Protein AF-A0A2A4LF38-F1 (afdb_monomer_lite)

Radius of gyration: 22.06 Å; chains: 1; bounding box: 56×63×50 Å

Sequence (209 aa):
MNFTVQYRATSGYFCDIKADTFAQATTMLEGIQLGCSHLLELEQVEHTDTQLQHLAETLWNREHPLNETMLVSDLLSFDPFNSFCFRWDDVDNLYPDPSNWSLEECIEYLCIEHDITDPVHATSLADWKESVVDHASPAEPLEWWAVSEWFATKLKDKGECILDNDYGIWWGRTCSGQAVSMDGVIQDIAVATLPVTYGDSNTQGNTQA

Foldseek 3Di:
DQFWKWKAWPVGDIDTDHDRDPVRVVVVVVVVCVPDVTDIDIDRDDDDLVLLLVLLVVLCVVFVWDWPQVVVCVQAPDDPVCPPGDHPVQKQLQWDQCVPPDPVVLCCVQCVVVVNPDQPVDPDPVSSRVSSVVPIDGQDQPIKIFTDPVVLVLCSVVSFIWRDDPVGIITRDSDDDDDSSSPPSSSVVSVVPPPSPPDPPPPDDDDDD

Secondary structure (DSSP, 8-state):
-PPP-EEEETTS-EEE---SSHHHHHHHHHHHHTT-SSPEEEE--PPPHHHHHHHHHHHHHHH--EE-HHHHHHHHS--TT-TTS--GGGEETSS--GGG--HHHHHIIIIIIS--SS-TT--SHHHHHHHHHHHPPPP---EEEE--HHHHHHHHTTT-EEEEETTEEEEEES--SS-GGG-HHHHHHHHHHS-------S--S----

pLDDT: mean 75.01, std 19.94, range [30.48, 96.56]

Structure (mmCIF, N/CA/C/O backbone):
data_AF-A0A2A4LF38-F1
#
_entry.id   AF-A0A2A4LF38-F1
#
loop_
_atom_site.group_PDB
_atom_site.id
_atom_site.type_symbol
_atom_site.label_atom_id
_atom_site.label_alt_id
_atom_site.label_comp_id
_atom_site.label_asym_id
_atom_site.label_entity_id
_atom_site.label_seq_id
_atom_site.pdbx_PDB_ins_code
_atom_site.Cartn_x
_atom_site.Cartn_y
_atom_site.Cartn_z
_atom_site.occupancy
_atom_site.B_iso_or_equiv
_atom_site.auth_seq_id
_atom_site.auth_comp_id
_atom_site.auth_asym_id
_atom_site.auth_atom_id
_atom_site.pdbx_PDB_model_num
ATOM 1 N N . MET A 1 1 ? -1.617 6.719 -12.938 1.00 35.09 1 MET A N 1
ATOM 2 C CA . MET A 1 1 ? -2.724 7.693 -12.747 1.00 35.09 1 MET A CA 1
ATOM 3 C C . MET A 1 1 ? -4.061 6.977 -12.901 1.00 35.09 1 MET A C 1
ATOM 5 O O . MET A 1 1 ? -4.365 6.533 -14.000 1.00 35.09 1 MET A O 1
ATOM 9 N N . ASN A 1 2 ? -4.835 6.821 -11.822 1.00 33.88 2 ASN A N 1
ATOM 10 C CA . ASN A 1 2 ? -6.167 6.208 -11.876 1.00 33.88 2 ASN A CA 1
ATOM 11 C C . ASN A 1 2 ? -7.229 7.305 -12.020 1.00 33.88 2 ASN A C 1
ATOM 13 O O . ASN A 1 2 ? -7.376 8.138 -11.132 1.00 33.88 2 ASN A O 1
ATOM 17 N N . PHE A 1 3 ? -7.960 7.317 -13.134 1.00 41.88 3 PHE A N 1
ATOM 18 C CA . PHE A 1 3 ? -9.001 8.311 -13.398 1.00 41.88 3 PHE A CA 1
ATOM 19 C C . PHE A 1 3 ? -10.376 7.721 -13.084 1.00 41.88 3 PHE A C 1
ATOM 21 O O . PHE A 1 3 ? -10.739 6.674 -13.614 1.00 41.88 3 PHE A O 1
ATOM 28 N N . THR A 1 4 ? -11.167 8.406 -12.258 1.00 39.34 4 THR A N 1
ATOM 29 C CA . THR A 1 4 ? -12.591 8.083 -12.091 1.00 39.34 4 THR A CA 1
ATOM 30 C C . THR A 1 4 ? -13.397 9.036 -12.963 1.00 39.34 4 THR A C 1
ATOM 32 O O . THR A 1 4 ? -13.299 10.251 -12.817 1.00 39.34 4 THR A O 1
ATOM 35 N N . VAL A 1 5 ? -14.167 8.489 -13.902 1.00 44.00 5 VAL A N 1
ATOM 36 C CA . VAL A 1 5 ? -14.991 9.264 -14.836 1.00 44.00 5 VAL A CA 1
ATOM 37 C C . VAL A 1 5 ? -16.456 9.099 -14.435 1.00 44.00 5 VAL A C 1
ATOM 39 O O . VAL A 1 5 ? -16.994 7.995 -14.525 1.00 44.00 5 VAL A O 1
ATOM 42 N N . GLN A 1 6 ? -17.102 10.178 -13.983 1.00 44.72 6 GLN A N 1
ATOM 43 C CA . GLN A 1 6 ? -18.533 10.177 -13.657 1.00 44.72 6 GLN A CA 1
ATOM 44 C C . GLN A 1 6 ? -19.363 10.801 -14.783 1.00 44.72 6 GLN A C 1
ATOM 46 O O . GLN A 1 6 ? -18.985 11.810 -15.374 1.00 44.72 6 GLN A O 1
ATOM 51 N N . TYR A 1 7 ? -20.518 10.194 -15.067 1.00 54.34 7 TYR A N 1
ATOM 52 C CA . TYR A 1 7 ? -21.430 10.620 -16.129 1.00 54.34 7 TYR A CA 1
ATOM 53 C C . TYR A 1 7 ? -22.680 11.264 -15.561 1.00 54.34 7 TYR A C 1
ATOM 55 O O . TYR A 1 7 ? -23.311 10.714 -14.654 1.00 54.34 7 TYR A O 1
ATOM 63 N N . ARG A 1 8 ? -23.103 12.376 -16.169 1.00 38.66 8 ARG A N 1
ATOM 64 C CA . ARG A 1 8 ? -24.375 13.024 -15.856 1.00 38.66 8 ARG A CA 1
ATOM 65 C C . ARG A 1 8 ? -25.348 12.861 -17.018 1.00 38.66 8 ARG A C 1
ATOM 67 O O . ARG A 1 8 ? -25.148 13.421 -18.093 1.00 38.66 8 ARG A O 1
ATOM 74 N N . ALA A 1 9 ? -26.445 12.140 -16.793 1.00 41.81 9 ALA A N 1
ATOM 75 C CA . ALA A 1 9 ? -27.593 12.225 -17.689 1.00 41.81 9 ALA A CA 1
ATOM 76 C C . ALA A 1 9 ? -28.288 13.580 -17.524 1.00 41.81 9 ALA A C 1
ATOM 78 O O . ALA A 1 9 ? -28.431 14.079 -16.407 1.00 41.81 9 ALA A O 1
ATOM 79 N N . THR A 1 10 ? -28.811 14.151 -18.612 1.00 43.38 10 THR A N 1
ATOM 80 C CA . THR A 1 10 ? -29.648 15.369 -18.583 1.00 43.38 10 THR A CA 1
ATOM 81 C C . THR A 1 10 ? -30.894 15.231 -17.692 1.00 43.38 10 THR A C 1
ATOM 83 O O . THR A 1 10 ? -31.507 16.231 -17.330 1.00 43.38 10 THR A O 1
ATOM 86 N N . SER A 1 11 ? -31.247 14.008 -17.276 1.00 38.94 11 SER A N 1
ATOM 87 C CA . SER A 1 11 ? -32.295 13.689 -16.298 1.00 38.94 11 SER A CA 1
ATOM 88 C C . SER A 1 11 ? -31.831 13.665 -14.829 1.00 38.94 11 SER A C 1
ATOM 90 O O . SER A 1 11 ? -32.649 13.397 -13.952 1.00 38.94 11 SER A O 1
ATOM 92 N N . GLY A 1 12 ? -30.555 13.943 -14.536 1.00 43.00 12 GLY A N 1
ATOM 93 C CA . GLY A 1 12 ? -30.008 14.009 -13.174 1.00 43.00 12 GLY A CA 1
ATOM 94 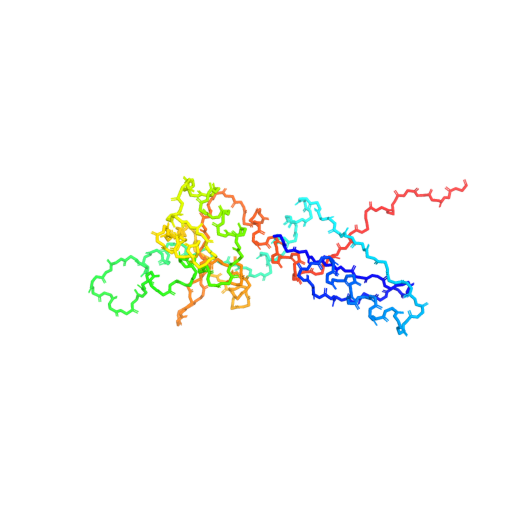C C . GLY A 1 12 ? -29.627 12.664 -12.543 1.00 43.00 12 GLY A C 1
ATOM 95 O O . GLY A 1 12 ? -29.286 12.633 -11.365 1.00 43.00 12 GLY A O 1
ATOM 96 N N . TYR A 1 13 ? -29.671 11.565 -13.300 1.00 40.00 13 TYR A N 1
ATOM 97 C CA . TYR A 1 13 ? -29.186 10.259 -12.848 1.00 40.00 13 TYR A CA 1
ATOM 98 C C . TYR A 1 13 ? -27.700 10.102 -13.190 1.00 40.00 13 TYR A C 1
ATOM 100 O O . TYR A 1 13 ? -27.287 10.408 -14.311 1.00 40.00 13 TYR A O 1
ATOM 108 N N . PHE A 1 14 ? -26.923 9.620 -12.219 1.00 47.50 14 PHE A N 1
ATOM 109 C CA . PHE A 1 14 ? -25.499 9.326 -12.362 1.00 47.50 14 PHE A CA 1
ATOM 110 C C . PHE A 1 14 ? -25.299 7.819 -12.523 1.00 47.50 14 PHE A C 1
ATOM 112 O O . PHE A 1 14 ? -25.959 7.027 -11.844 1.00 47.50 14 PHE A O 1
ATOM 119 N N . CYS A 1 15 ? -24.406 7.420 -13.423 1.00 43.84 15 CYS A N 1
ATOM 120 C CA . CYS A 1 15 ? -23.955 6.038 -13.551 1.00 43.84 15 CYS A CA 1
ATOM 121 C C . CYS A 1 15 ? -22.426 5.998 -13.545 1.00 43.84 15 CYS A C 1
ATOM 123 O O . CYS A 1 15 ? -21.789 6.737 -14.296 1.00 43.84 15 CYS A O 1
ATOM 125 N N . ASP A 1 16 ? -21.850 5.126 -12.720 1.00 45.78 16 ASP A N 1
ATOM 126 C CA . ASP A 1 16 ? -20.403 4.934 -12.650 1.00 45.78 16 ASP A CA 1
ATOM 127 C C . ASP A 1 16 ? -19.982 3.865 -13.670 1.00 45.78 16 ASP A C 1
ATOM 129 O O . ASP A 1 16 ? -20.456 2.727 -13.620 1.00 45.78 16 ASP A O 1
ATOM 133 N N . ILE A 1 17 ? -19.088 4.215 -14.600 1.00 49.41 17 ILE A N 1
ATOM 134 C CA . ILE A 1 17 ? -18.445 3.253 -15.507 1.00 49.41 17 ILE A CA 1
ATOM 135 C C . ILE A 1 17 ? -16.957 3.251 -15.176 1.00 49.41 17 ILE A C 1
ATOM 137 O O . ILE A 1 17 ? -16.294 4.282 -15.268 1.00 49.41 17 ILE A O 1
ATOM 141 N N . LYS A 1 18 ? -16.428 2.086 -14.797 1.00 47.06 18 LYS A N 1
ATOM 142 C CA . LYS A 1 18 ? -14.987 1.895 -14.610 1.00 47.06 18 LYS A CA 1
ATOM 143 C C . LYS A 1 18 ? -14.340 1.691 -15.978 1.00 47.06 18 LYS A C 1
ATOM 145 O O . LYS A 1 18 ? -14.722 0.764 -16.689 1.00 47.06 18 LYS A O 1
ATOM 150 N N . ALA A 1 19 ? -13.397 2.552 -16.339 1.00 53.19 19 ALA A N 1
ATOM 151 C CA . ALA A 1 19 ? -12.614 2.443 -17.563 1.00 53.19 19 ALA A CA 1
ATOM 152 C C . ALA A 1 19 ? -11.158 2.802 -17.259 1.00 53.19 19 ALA A C 1
ATOM 154 O O . ALA A 1 19 ? -10.903 3.740 -16.506 1.00 53.19 19 ALA A O 1
ATOM 155 N N . ASP A 1 20 ? -10.221 2.083 -17.874 1.00 44.09 20 ASP A N 1
ATOM 156 C CA . ASP A 1 20 ? -8.785 2.253 -17.619 1.00 44.09 20 ASP A CA 1
ATOM 157 C C . ASP A 1 20 ? -8.229 3.487 -18.349 1.00 44.09 20 ASP A C 1
ATOM 159 O O . ASP A 1 20 ? -7.174 4.014 -18.012 1.00 44.09 20 ASP A O 1
ATOM 163 N N . THR A 1 21 ? -8.955 3.984 -19.357 1.00 51.91 21 THR A N 1
ATOM 164 C CA . THR A 1 21 ? -8.609 5.199 -20.105 1.00 51.91 21 THR A CA 1
ATOM 165 C C . THR A 1 21 ? -9.854 5.990 -20.496 1.00 51.91 21 THR A C 1
ATOM 167 O O . THR A 1 21 ? -10.916 5.424 -20.765 1.00 51.91 21 THR A O 1
ATOM 170 N N . PHE A 1 22 ? -9.714 7.315 -20.623 1.00 54.38 22 PHE A N 1
ATOM 171 C CA . PHE A 1 22 ? -10.786 8.184 -21.129 1.00 54.38 22 PHE A CA 1
ATOM 172 C C . PHE A 1 22 ? -11.295 7.715 -22.502 1.00 54.38 22 PHE A C 1
ATOM 174 O O . PHE A 1 22 ? -12.498 7.686 -22.728 1.00 54.38 22 PHE A O 1
ATOM 181 N N . ALA A 1 23 ? -10.398 7.237 -23.373 1.00 55.66 23 ALA A N 1
ATOM 182 C CA . ALA A 1 23 ? -10.739 6.696 -24.689 1.00 55.66 23 ALA A CA 1
ATOM 183 C C . ALA A 1 23 ? -11.611 5.424 -24.626 1.00 55.66 23 ALA A C 1
ATOM 185 O O . ALA A 1 23 ? -12.561 5.287 -25.404 1.00 55.66 23 ALA A O 1
ATOM 186 N N . GLN A 1 24 ? -11.339 4.507 -23.686 1.00 60.41 24 GLN A N 1
ATOM 187 C CA . GLN A 1 24 ? -12.226 3.365 -23.424 1.00 60.41 24 GLN A CA 1
ATOM 188 C C . GLN A 1 24 ? -13.600 3.836 -22.940 1.00 60.41 24 GLN A C 1
ATOM 190 O O . GLN A 1 24 ? -14.620 3.337 -23.415 1.00 60.41 24 GLN A O 1
ATOM 195 N N . ALA A 1 25 ? -13.625 4.822 -22.044 1.00 58.31 25 ALA A N 1
ATOM 196 C CA . ALA A 1 25 ? -14.851 5.394 -21.500 1.00 58.31 25 ALA A CA 1
ATOM 197 C C . ALA A 1 25 ? -15.717 6.034 -22.608 1.00 58.31 25 ALA A C 1
ATOM 199 O O . ALA A 1 25 ? -16.914 5.757 -22.700 1.00 58.31 25 ALA A O 1
ATOM 200 N N . THR A 1 26 ? -15.102 6.793 -23.526 1.00 59.50 26 THR A N 1
ATOM 201 C CA . THR A 1 26 ? -15.781 7.374 -24.699 1.00 59.50 26 THR A CA 1
ATOM 202 C C . THR A 1 26 ? -16.315 6.294 -25.647 1.00 59.50 26 THR A C 1
ATOM 204 O O . THR A 1 26 ? -17.448 6.391 -26.106 1.00 59.50 26 THR A O 1
ATOM 207 N N . THR A 1 27 ? -15.557 5.219 -25.886 1.00 63.59 27 THR A N 1
ATOM 208 C CA . THR A 1 27 ? -15.989 4.113 -26.765 1.00 63.59 27 THR A CA 1
ATOM 209 C C . THR A 1 27 ? -17.178 3.343 -26.174 1.00 63.59 27 THR A C 1
ATOM 211 O O . THR A 1 27 ? -18.121 2.992 -26.886 1.00 63.59 27 THR A O 1
ATOM 214 N N . MET A 1 28 ? -17.165 3.092 -24.859 1.00 62.41 28 MET A N 1
ATOM 215 C CA . MET A 1 28 ? -18.286 2.451 -24.161 1.00 62.41 28 MET A CA 1
ATOM 216 C C . MET A 1 28 ? -19.552 3.312 -24.221 1.00 62.41 28 MET A C 1
ATOM 218 O O . MET A 1 28 ? -20.646 2.784 -24.431 1.00 62.41 28 MET A O 1
ATOM 222 N N . LEU A 1 29 ? -19.408 4.633 -24.101 1.00 58.12 29 LEU A N 1
ATOM 223 C CA . LEU A 1 29 ? -20.516 5.568 -24.260 1.00 58.12 29 LEU A CA 1
ATOM 224 C C . LEU A 1 29 ? -21.059 5.624 -25.676 1.00 58.12 29 LEU A C 1
ATOM 226 O O . LEU A 1 29 ? -22.272 5.595 -25.817 1.00 58.12 29 LEU A O 1
ATOM 230 N N . GLU A 1 30 ? -20.219 5.681 -26.711 1.00 61.53 30 GLU A N 1
ATOM 231 C CA . GLU A 1 30 ? -20.687 5.680 -28.104 1.00 61.53 30 GLU A CA 1
ATOM 232 C C . GLU A 1 30 ? -21.560 4.442 -28.388 1.00 61.53 30 GLU A C 1
ATOM 234 O O . GLU A 1 30 ? -22.597 4.540 -29.052 1.00 61.53 30 GLU A O 1
ATOM 239 N N . GLY A 1 31 ? -21.213 3.296 -27.787 1.00 59.34 31 GLY A N 1
ATOM 240 C CA . GLY A 1 31 ? -22.030 2.081 -27.807 1.00 59.34 31 GLY A CA 1
ATOM 241 C C . GLY A 1 31 ? -23.381 2.208 -27.084 1.00 59.34 31 GLY A C 1
ATOM 242 O O . GLY A 1 31 ? -24.381 1.671 -27.560 1.00 59.34 31 GLY A O 1
ATOM 243 N N . ILE A 1 32 ? -23.445 2.940 -25.966 1.00 58.72 32 ILE A N 1
ATOM 244 C CA . ILE A 1 32 ? -24.676 3.189 -25.183 1.00 58.72 32 ILE A CA 1
ATOM 245 C C . ILE A 1 32 ? -25.547 4.286 -25.829 1.00 58.72 32 ILE A C 1
ATOM 247 O O . ILE A 1 32 ? -26.777 4.203 -25.833 1.00 58.72 32 ILE A O 1
ATOM 251 N N . GLN A 1 33 ? -24.923 5.299 -26.425 1.00 50.84 33 GLN A N 1
ATOM 252 C CA . GLN A 1 33 ? -25.544 6.466 -27.057 1.00 50.84 33 GLN A CA 1
ATOM 253 C C . GLN A 1 33 ? -26.276 6.092 -28.357 1.00 50.84 33 GLN A C 1
ATOM 255 O O . GLN A 1 33 ? -27.273 6.721 -28.706 1.00 50.84 33 GLN A O 1
ATOM 260 N N . 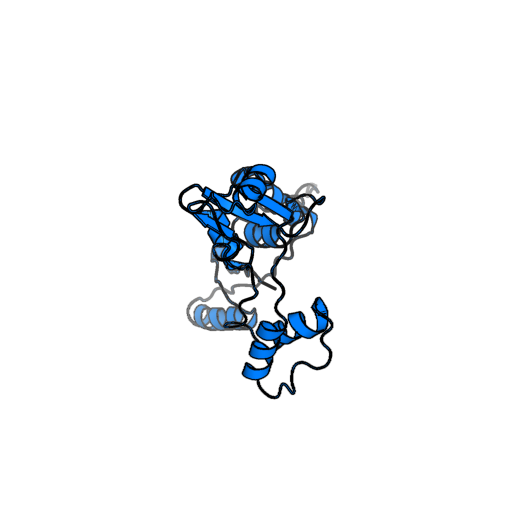LEU A 1 34 ? -25.880 4.992 -29.011 1.00 52.06 34 LEU A N 1
ATOM 261 C CA . LEU A 1 34 ? -26.651 4.350 -30.087 1.00 52.06 34 LEU A CA 1
ATOM 262 C C . LEU A 1 34 ? -28.016 3.790 -29.622 1.00 52.06 34 LEU A C 1
ATOM 264 O O . LEU A 1 34 ? -28.871 3.514 -30.465 1.00 52.06 34 LEU A O 1
ATOM 268 N N . GLY A 1 35 ? -28.249 3.649 -28.310 1.00 47.16 35 GLY A N 1
ATOM 269 C CA . GLY A 1 35 ? -29.516 3.193 -27.722 1.00 47.16 35 GLY A CA 1
ATOM 270 C C . GLY A 1 35 ? -30.347 4.272 -27.013 1.00 47.16 35 GLY A C 1
ATOM 271 O O . GLY A 1 35 ? -31.556 4.096 -26.861 1.00 47.16 35 GLY A O 1
ATOM 272 N N . CYS A 1 36 ? -29.746 5.394 -26.605 1.00 44.81 36 CYS A N 1
ATOM 273 C CA . CYS A 1 36 ? -30.393 6.422 -25.782 1.00 44.81 36 CYS A CA 1
ATOM 274 C C . CYS A 1 36 ? -30.307 7.809 -26.435 1.00 44.81 36 CYS A C 1
ATOM 276 O O . CYS A 1 36 ? -29.232 8.378 -26.586 1.00 44.81 36 CYS A O 1
ATOM 278 N N . SER A 1 37 ? -31.457 8.412 -26.751 1.00 45.72 37 SER A N 1
ATOM 279 C CA . SER A 1 37 ? -31.592 9.747 -27.366 1.00 45.72 37 SER A CA 1
ATOM 280 C C . SER A 1 37 ? -31.278 10.927 -26.423 1.00 45.72 37 SER A C 1
ATOM 282 O O . SER A 1 37 ? -31.819 12.023 -26.581 1.00 45.72 37 SER A O 1
ATOM 284 N N . HIS A 1 38 ? -30.448 10.715 -25.404 1.00 46.94 38 HIS A N 1
ATOM 285 C CA . HIS A 1 38 ? -30.043 11.725 -24.432 1.00 46.94 38 HIS A CA 1
ATOM 286 C C . HIS A 1 38 ? -28.517 11.775 -24.374 1.00 46.94 38 HIS A C 1
ATOM 288 O O . HIS A 1 38 ? -27.872 10.767 -24.100 1.00 46.94 38 HIS A O 1
ATOM 294 N N . LEU A 1 39 ? -27.958 12.946 -24.688 1.00 46.16 39 LEU A N 1
ATOM 295 C CA . LEU A 1 39 ? -26.523 13.213 -24.661 1.00 46.16 39 LEU A CA 1
ATOM 296 C C . LEU A 1 39 ? -26.018 13.066 -23.214 1.00 46.16 39 LEU A C 1
ATOM 298 O O . LEU A 1 39 ? -26.514 13.750 -22.321 1.00 46.16 39 LEU A O 1
ATOM 302 N N . LEU A 1 40 ? -25.071 12.152 -22.993 1.00 49.88 40 LEU A N 1
ATOM 303 C CA . LEU A 1 40 ? -24.272 12.074 -21.769 1.00 49.88 40 LEU A CA 1
ATOM 304 C C . LEU A 1 40 ? -23.026 12.932 -21.996 1.00 49.88 40 LEU A C 1
ATOM 306 O O . LEU A 1 40 ? -22.273 12.668 -22.933 1.00 49.88 40 LEU A O 1
ATOM 310 N N . GLU A 1 41 ? -22.828 13.967 -21.183 1.00 46.59 41 GLU A N 1
ATOM 311 C CA . GLU A 1 41 ? -21.603 14.769 -21.214 1.00 46.59 41 GLU A CA 1
ATOM 312 C C . GLU A 1 41 ? -20.589 14.191 -20.218 1.00 46.59 41 GLU A C 1
ATOM 314 O O . GLU A 1 41 ? -20.928 13.828 -19.089 1.00 46.59 41 GLU A O 1
ATOM 319 N N . LEU A 1 42 ? -19.350 14.057 -20.690 1.00 44.56 42 LEU A N 1
ATOM 320 C CA . LEU A 1 42 ? -18.179 13.649 -19.924 1.00 44.56 42 LEU A CA 1
ATOM 321 C C . LEU A 1 42 ? -17.599 14.881 -19.232 1.00 44.56 42 LEU A C 1
ATOM 323 O O . LEU A 1 42 ? -17.067 15.755 -19.916 1.00 44.56 42 LEU A O 1
ATOM 327 N N . GLU A 1 43 ? -17.658 14.943 -17.905 1.00 45.62 43 GLU A N 1
ATOM 328 C CA . GLU A 1 43 ? -16.980 15.990 -17.141 1.00 45.62 43 GLU A CA 1
ATOM 329 C C . GLU A 1 43 ? -15.858 15.349 -16.316 1.00 45.62 43 GLU A C 1
ATOM 331 O O . GLU A 1 43 ? -16.087 14.442 -15.514 1.00 45.62 43 GLU A O 1
ATOM 336 N N . GLN A 1 44 ? -14.615 15.771 -16.564 1.00 47.66 44 GLN A N 1
ATOM 337 C CA . GLN A 1 44 ? -13.485 15.397 -15.716 1.00 47.66 44 GLN A CA 1
ATOM 338 C C . GLN A 1 44 ? -13.603 16.194 -14.417 1.00 47.66 44 GLN A C 1
ATOM 340 O O . GLN A 1 44 ? -13.519 17.420 -14.432 1.00 47.66 44 GLN A O 1
ATOM 345 N N . VAL A 1 45 ? -13.826 15.506 -13.298 1.00 56.47 45 VAL A N 1
ATOM 346 C CA . VAL A 1 45 ? -13.854 16.153 -11.986 1.00 56.47 45 VAL A CA 1
ATOM 347 C C . VAL A 1 45 ? -12.428 16.182 -11.451 1.00 56.47 45 VAL A C 1
ATOM 349 O O . VAL A 1 45 ? -11.918 15.183 -10.953 1.00 56.47 45 VAL A O 1
ATOM 352 N N . GLU A 1 46 ? -11.767 17.329 -11.586 1.00 61.12 46 GLU A N 1
ATOM 353 C CA . GLU A 1 46 ? -10.509 17.591 -10.888 1.00 61.12 46 GLU A CA 1
ATOM 354 C C . GLU A 1 46 ? -10.813 17.989 -9.438 1.00 61.12 46 GLU A C 1
ATOM 356 O O . GLU A 1 46 ? -11.569 18.929 -9.177 1.00 61.12 46 GLU A O 1
ATOM 361 N N . HIS A 1 47 ? -10.240 17.258 -8.482 1.00 72.38 47 HIS A N 1
ATOM 362 C CA . HIS A 1 47 ? -10.318 17.597 -7.064 1.00 72.38 47 HIS A CA 1
ATOM 363 C C . HIS A 1 47 ? -9.174 18.532 -6.680 1.00 72.38 47 HIS A C 1
ATOM 365 O O . HIS A 1 47 ? -8.035 18.333 -7.094 1.00 72.38 47 HIS A O 1
ATOM 371 N N . THR A 1 48 ? -9.464 19.538 -5.856 1.00 82.56 48 THR A N 1
ATOM 372 C CA . THR A 1 48 ? -8.408 20.367 -5.260 1.00 82.56 48 THR A CA 1
ATOM 373 C C . THR A 1 48 ? -7.684 19.601 -4.152 1.00 82.56 48 THR A C 1
ATOM 375 O O . THR A 1 48 ? -8.284 18.749 -3.494 1.00 82.56 48 THR A O 1
ATOM 378 N N . ASP A 1 49 ? -6.429 19.955 -3.867 1.00 81.06 49 ASP A N 1
ATOM 379 C CA . ASP A 1 49 ? -5.633 19.332 -2.793 1.00 81.06 49 ASP A CA 1
ATOM 380 C C . ASP A 1 49 ? -6.369 19.327 -1.443 1.00 81.06 49 ASP A C 1
ATOM 382 O O . ASP A 1 49 ? -6.334 18.356 -0.691 1.00 81.06 49 ASP A O 1
ATOM 386 N N . THR A 1 50 ? -7.112 20.399 -1.146 1.00 84.62 50 THR A N 1
ATOM 387 C CA . THR A 1 50 ? -7.921 20.499 0.077 1.00 84.62 50 THR A CA 1
ATOM 388 C C . THR A 1 50 ? -9.079 19.499 0.095 1.00 84.62 50 THR A C 1
ATOM 390 O O . THR A 1 50 ? -9.401 18.951 1.148 1.00 84.62 50 THR A O 1
ATOM 393 N N . GLN A 1 51 ? -9.715 19.244 -1.052 1.00 84.12 51 GLN A N 1
ATOM 394 C CA . GLN A 1 51 ? -10.779 18.243 -1.160 1.00 84.12 51 GLN A CA 1
ATOM 395 C C . GLN A 1 51 ? -10.223 16.826 -1.014 1.00 84.12 51 GLN A C 1
ATOM 397 O O . GLN A 1 51 ? -10.814 16.025 -0.291 1.00 84.12 51 GLN A O 1
ATOM 402 N N . LEU A 1 52 ? -9.078 16.538 -1.640 1.00 86.31 52 LEU A N 1
ATOM 403 C CA . LEU A 1 52 ? -8.394 15.250 -1.513 1.00 86.31 52 LEU A CA 1
ATOM 404 C C . LEU A 1 52 ? -8.017 14.964 -0.063 1.00 86.31 52 LEU A C 1
ATOM 406 O O . LEU A 1 52 ? -8.342 13.899 0.462 1.00 86.31 52 LEU A O 1
ATOM 410 N N . GLN A 1 53 ? -7.420 15.948 0.611 1.00 89.06 53 GLN A N 1
ATOM 411 C CA . GLN A 1 53 ? -7.078 15.824 2.020 1.00 89.06 53 GLN A CA 1
ATOM 412 C C . GLN A 1 53 ? -8.326 15.575 2.879 1.00 89.06 53 GLN A C 1
ATOM 414 O O . GLN A 1 53 ? -8.312 14.693 3.733 1.00 89.06 53 GLN A O 1
ATOM 419 N N . HIS A 1 54 ? -9.427 16.292 2.637 1.00 89.38 54 HIS A N 1
ATOM 420 C CA . HIS A 1 54 ? -10.662 16.100 3.398 1.00 89.38 54 HIS A CA 1
ATOM 421 C C . HIS A 1 54 ? -11.281 14.706 3.196 1.00 89.38 54 HIS A C 1
ATOM 423 O O . HIS A 1 54 ? -11.757 14.085 4.153 1.00 89.38 54 HIS A O 1
ATOM 429 N N . LEU A 1 55 ? -11.264 14.192 1.964 1.00 90.00 55 LEU A N 1
ATOM 430 C CA . LEU A 1 55 ? -11.720 12.836 1.657 1.00 90.00 55 LEU A CA 1
ATOM 431 C C . LEU A 1 55 ? -10.835 11.792 2.346 1.00 90.00 55 LEU A C 1
ATOM 433 O O . LEU A 1 55 ? -11.359 10.873 2.976 1.00 90.00 55 LEU A O 1
ATOM 437 N N . ALA A 1 56 ? -9.514 11.963 2.289 1.00 91.56 56 ALA A N 1
ATOM 438 C CA . ALA A 1 56 ? -8.564 11.084 2.960 1.00 91.56 56 ALA A CA 1
ATOM 439 C C . ALA A 1 56 ? -8.747 11.098 4.486 1.00 91.56 56 ALA A C 1
ATOM 441 O O . ALA A 1 56 ? -8.799 10.038 5.102 1.00 91.56 56 ALA A O 1
ATOM 442 N N . GLU A 1 57 ? -8.936 12.269 5.102 1.00 92.50 57 GLU A N 1
ATOM 443 C CA . GLU A 1 57 ? -9.259 12.386 6.532 1.00 92.50 57 GLU A CA 1
ATOM 444 C C . GLU A 1 57 ? -10.579 11.693 6.874 1.00 92.50 57 GLU A C 1
ATOM 446 O O . GLU A 1 57 ? -10.683 11.017 7.896 1.00 92.50 57 GLU A O 1
ATOM 451 N N . THR A 1 58 ? -11.591 11.829 6.017 1.00 92.06 58 THR A N 1
ATOM 452 C CA . THR A 1 58 ? -12.891 11.174 6.203 1.00 92.06 58 THR A CA 1
ATOM 453 C C . THR A 1 58 ? -12.756 9.655 6.151 1.00 92.06 58 THR A C 1
ATOM 455 O O . THR A 1 58 ? -13.299 8.965 7.015 1.00 92.06 58 THR A O 1
ATOM 458 N N . LEU A 1 59 ? -12.009 9.127 5.178 1.00 92.25 59 LEU A N 1
ATOM 459 C CA . LEU A 1 59 ? -11.723 7.698 5.071 1.00 92.25 59 LEU A CA 1
ATOM 460 C C . LEU A 1 59 ? -10.932 7.204 6.288 1.00 92.25 59 LEU A C 1
ATOM 462 O O . LEU A 1 59 ? -11.314 6.218 6.912 1.00 92.25 59 LEU A O 1
ATOM 466 N N . TRP A 1 60 ? -9.872 7.918 6.658 1.00 93.25 60 TRP A N 1
ATOM 467 C CA . TRP A 1 60 ? -9.012 7.566 7.784 1.00 93.25 60 TRP A CA 1
ATOM 468 C C . TRP A 1 60 ? -9.785 7.515 9.105 1.00 93.25 60 TRP A C 1
ATOM 470 O O . TRP A 1 60 ? -9.678 6.559 9.872 1.00 93.25 60 TRP A O 1
ATOM 480 N N . ASN A 1 61 ? -10.638 8.513 9.338 1.00 92.44 61 ASN A N 1
ATOM 481 C CA . ASN A 1 61 ? -11.511 8.553 10.505 1.00 92.44 61 ASN A CA 1
ATOM 482 C C . ASN A 1 61 ? -12.591 7.471 10.474 1.00 92.44 61 ASN A C 1
ATOM 484 O O . ASN A 1 61 ? -13.083 7.107 11.531 1.00 92.44 61 ASN A O 1
ATOM 488 N N . ARG A 1 62 ? -12.985 6.964 9.303 1.00 92.25 62 ARG A N 1
ATOM 489 C CA . ARG A 1 62 ? -13.946 5.860 9.199 1.00 92.25 62 ARG A CA 1
ATOM 490 C C . ARG A 1 62 ? -13.312 4.524 9.580 1.00 92.25 62 ARG A C 1
ATOM 492 O O . ARG A 1 62 ? -13.946 3.742 10.282 1.00 92.25 62 ARG A O 1
ATOM 499 N N . GLU A 1 63 ? -12.095 4.264 9.104 1.00 92.12 63 GLU A N 1
ATOM 500 C CA . GLU A 1 63 ? -11.397 2.994 9.346 1.00 92.12 63 GLU A CA 1
ATOM 501 C C . GLU A 1 63 ? -10.804 2.901 10.759 1.00 92.12 63 GLU A C 1
ATOM 503 O O . GLU A 1 63 ? -10.605 1.800 11.261 1.00 92.12 63 GLU A O 1
ATOM 508 N N . HIS A 1 64 ? -10.544 4.041 11.409 1.00 90.62 64 HIS A N 1
ATOM 509 C CA . HIS A 1 64 ? -9.879 4.124 12.713 1.00 90.62 64 HIS A CA 1
ATOM 510 C C . HIS A 1 64 ? -8.618 3.237 12.861 1.00 90.62 64 HIS A C 1
ATOM 512 O O . HIS A 1 64 ? -8.526 2.487 13.839 1.00 90.62 64 HIS A O 1
ATOM 518 N N . PRO A 1 65 ? -7.624 3.308 11.951 1.00 90.94 65 PRO A N 1
ATOM 519 C CA . PRO A 1 65 ? -6.435 2.470 12.064 1.00 90.94 65 PRO A CA 1
ATOM 520 C C . PRO A 1 65 ? -5.623 2.797 13.319 1.00 90.94 65 PRO A C 1
ATOM 522 O O . PRO A 1 65 ? -5.492 3.962 13.712 1.00 90.94 65 PRO A O 1
ATOM 525 N N . LEU A 1 66 ? -5.048 1.768 13.941 1.00 93.00 66 LEU A N 1
ATOM 526 C CA . LEU A 1 66 ? -4.221 1.913 15.140 1.00 93.00 66 LEU A CA 1
ATOM 527 C C . LEU A 1 66 ? -2.750 1.763 14.778 1.00 93.00 66 LEU A C 1
ATOM 529 O O . LEU A 1 66 ? -2.368 0.797 14.126 1.00 93.00 66 LEU A O 1
ATOM 533 N N . ASN A 1 67 ? -1.916 2.707 15.212 1.00 93.62 67 ASN A N 1
ATOM 534 C CA . ASN A 1 67 ? -0.478 2.567 15.034 1.00 93.62 67 ASN A CA 1
ATOM 535 C C . ASN A 1 67 ? 0.048 1.500 16.000 1.00 93.62 67 ASN A C 1
ATOM 537 O O . ASN A 1 67 ? 0.021 1.689 17.217 1.00 93.62 67 ASN A O 1
ATOM 541 N N . GLU A 1 68 ? 0.552 0.405 15.444 1.00 94.12 68 GLU A N 1
ATOM 542 C CA . GLU A 1 68 ? 1.102 -0.737 16.174 1.00 94.12 68 GLU A CA 1
ATOM 543 C C . GLU A 1 68 ? 2.560 -1.002 15.777 1.00 94.12 68 GLU A C 1
ATOM 545 O O . GLU A 1 68 ? 3.066 -2.112 15.920 1.00 94.12 68 GLU A O 1
ATOM 550 N N . THR A 1 69 ? 3.274 0.040 15.333 1.00 92.94 69 THR A N 1
ATOM 551 C CA . THR A 1 69 ? 4.660 -0.053 14.840 1.00 92.94 69 THR A CA 1
ATOM 552 C C . THR A 1 69 ? 5.584 -0.795 15.799 1.00 92.94 69 THR A C 1
ATOM 554 O O . THR A 1 69 ? 6.353 -1.643 15.358 1.00 92.94 69 THR A O 1
ATOM 557 N N . MET A 1 70 ? 5.507 -0.514 17.104 1.00 90.38 70 MET A N 1
ATOM 558 C CA . MET A 1 70 ? 6.370 -1.171 18.096 1.00 90.38 70 MET A CA 1
ATOM 559 C C . MET A 1 70 ? 6.016 -2.646 18.281 1.00 90.38 70 MET A C 1
ATOM 561 O O . MET A 1 70 ? 6.914 -3.469 18.382 1.00 90.38 70 MET A O 1
ATOM 565 N N . LEU A 1 71 ? 4.722 -2.983 18.267 1.00 88.69 71 LEU A N 1
ATOM 566 C CA . LEU A 1 71 ? 4.278 -4.370 18.347 1.00 88.69 71 LEU A CA 1
ATOM 567 C C . LEU A 1 71 ? 4.788 -5.142 17.130 1.00 88.69 71 LEU A C 1
ATOM 569 O O . LEU A 1 71 ? 5.495 -6.127 17.293 1.00 88.69 71 LEU A O 1
ATOM 573 N N . VAL A 1 72 ? 4.489 -4.668 15.920 1.00 88.31 72 VAL A N 1
ATOM 574 C CA . VAL A 1 72 ? 4.878 -5.364 14.686 1.00 88.31 72 VAL A CA 1
ATOM 575 C C . VAL A 1 72 ? 6.400 -5.437 14.538 1.00 88.31 72 VAL A C 1
ATOM 577 O O . VAL A 1 72 ? 6.921 -6.478 14.152 1.00 88.31 72 VAL A O 1
ATOM 580 N N . SER A 1 73 ? 7.135 -4.389 14.923 1.00 87.06 73 SER A N 1
ATOM 581 C CA . SER A 1 73 ? 8.606 -4.424 14.934 1.00 87.06 73 SER A CA 1
ATOM 582 C C . SER A 1 73 ? 9.159 -5.469 15.903 1.00 87.06 73 SER A C 1
ATOM 584 O O . SER A 1 73 ? 10.074 -6.199 15.533 1.00 87.06 73 SER A O 1
ATOM 586 N N . ASP A 1 74 ? 8.606 -5.574 17.115 1.00 85.62 74 ASP A N 1
ATOM 587 C CA . ASP A 1 74 ? 9.010 -6.602 18.083 1.00 85.62 74 ASP A CA 1
ATOM 588 C C . ASP A 1 74 ? 8.681 -8.007 17.560 1.00 85.62 74 ASP A C 1
ATOM 590 O O . ASP A 1 74 ? 9.493 -8.924 17.689 1.00 85.62 74 ASP A O 1
ATOM 594 N N . LEU A 1 75 ? 7.521 -8.163 16.917 1.00 81.25 75 LEU A N 1
ATOM 595 C CA . LEU A 1 75 ? 7.071 -9.413 16.310 1.00 81.25 75 LEU A CA 1
ATOM 596 C C . LEU A 1 75 ? 7.955 -9.855 15.130 1.00 81.25 75 LEU A C 1
ATOM 598 O O . LEU A 1 75 ? 8.227 -11.047 15.004 1.00 81.25 75 LEU A O 1
ATOM 602 N N . LEU A 1 76 ? 8.416 -8.914 14.300 1.00 82.06 76 LEU A N 1
ATOM 603 C CA . LEU A 1 76 ? 9.335 -9.151 13.177 1.00 82.06 76 LEU A CA 1
ATOM 604 C C . LEU A 1 76 ? 10.809 -9.222 13.608 1.00 82.06 76 LEU A C 1
ATOM 606 O O . LEU A 1 76 ? 11.673 -9.616 12.816 1.00 82.06 76 LEU A O 1
ATOM 610 N N . SER A 1 77 ? 11.129 -8.820 14.843 1.00 77.38 77 SER A N 1
ATOM 611 C CA . SER A 1 77 ? 12.496 -8.874 15.350 1.00 77.38 77 SER A CA 1
ATOM 612 C C . SER A 1 77 ? 12.940 -10.331 15.512 1.00 77.38 77 SER A C 1
ATOM 614 O O . SER A 1 77 ? 12.287 -11.155 16.149 1.00 77.38 77 SER A O 1
ATOM 616 N N . PHE A 1 78 ? 14.059 -10.665 14.867 1.00 62.72 78 PHE A N 1
ATOM 617 C CA . PHE A 1 78 ? 14.577 -12.026 14.772 1.00 62.72 78 PHE A CA 1
ATOM 618 C C . PHE A 1 78 ? 14.869 -12.618 16.160 1.00 62.72 78 PHE A C 1
ATOM 620 O O . PHE A 1 78 ? 15.870 -12.273 16.791 1.00 62.72 78 PHE A O 1
ATOM 627 N N . ASP A 1 79 ? 14.042 -13.565 16.601 1.00 62.25 79 ASP A N 1
ATOM 628 C CA . ASP A 1 79 ? 14.350 -14.439 17.731 1.00 62.25 79 ASP A CA 1
ATOM 629 C C . ASP A 1 79 ? 14.493 -15.893 17.230 1.00 62.25 79 ASP A C 1
ATOM 631 O O . ASP A 1 79 ? 13.522 -16.490 16.760 1.00 62.25 79 ASP A O 1
ATOM 635 N N . PRO A 1 80 ? 15.695 -16.503 17.320 1.00 58.62 80 PRO A N 1
ATOM 636 C CA . PRO A 1 80 ? 15.934 -17.882 16.888 1.00 58.62 80 PRO A CA 1
ATOM 637 C C . PRO A 1 80 ? 15.148 -18.932 17.694 1.00 58.62 80 PRO A C 1
ATOM 639 O O . PRO A 1 80 ? 15.102 -20.094 17.288 1.00 58.62 80 PRO A O 1
ATOM 642 N N . PHE A 1 81 ? 14.530 -18.553 18.817 1.00 58.41 81 PHE A N 1
ATOM 643 C CA . PHE A 1 81 ? 13.604 -19.399 19.575 1.00 58.41 81 PHE A CA 1
ATOM 644 C C . PHE A 1 81 ? 12.134 -19.142 19.230 1.00 58.41 81 PHE A C 1
ATOM 646 O O . PHE A 1 81 ? 11.271 -19.954 19.575 1.00 58.41 81 PHE A O 1
ATOM 653 N N . ASN A 1 82 ? 11.843 -18.065 18.504 1.00 58.53 82 ASN A N 1
ATOM 654 C CA . ASN A 1 82 ? 10.501 -17.657 18.129 1.00 58.53 82 ASN A CA 1
ATOM 655 C C . ASN A 1 82 ? 10.108 -18.289 16.786 1.00 58.53 82 ASN A C 1
ATOM 657 O O . ASN A 1 82 ? 9.873 -17.642 15.773 1.00 58.53 82 ASN A O 1
ATOM 661 N N . SER A 1 83 ? 10.055 -19.622 16.788 1.00 56.66 83 SER A N 1
ATOM 662 C CA . SER A 1 83 ? 9.748 -20.458 15.619 1.00 56.66 83 SER A CA 1
ATOM 663 C C . SER A 1 83 ? 8.296 -20.331 15.113 1.00 56.66 83 SER A C 1
ATOM 665 O O . SER A 1 83 ? 7.910 -21.082 14.219 1.00 56.66 83 SER A O 1
ATOM 667 N N . PHE A 1 84 ? 7.494 -19.434 15.693 1.00 54.25 84 PHE A N 1
ATOM 668 C CA . PHE A 1 84 ? 6.048 -19.312 15.471 1.00 54.25 84 PHE A CA 1
ATOM 669 C C . PHE A 1 84 ? 5.597 -17.933 14.972 1.00 54.25 84 PHE A C 1
ATOM 671 O O . PHE A 1 84 ? 4.407 -17.730 14.768 1.00 54.25 84 PHE A O 1
ATOM 678 N N . CYS A 1 85 ? 6.508 -16.979 14.808 1.00 61.47 85 CYS A N 1
ATOM 679 C CA . CYS A 1 85 ? 6.158 -15.567 14.885 1.00 61.47 85 CYS A CA 1
ATOM 680 C C . CYS A 1 85 ? 6.864 -14.813 13.758 1.00 61.47 85 CYS A C 1
ATOM 682 O O . CYS A 1 85 ? 7.971 -14.340 13.954 1.00 61.47 85 CYS A O 1
ATOM 684 N N . PHE A 1 86 ? 6.207 -14.771 12.598 1.00 73.31 86 PHE A N 1
ATOM 685 C CA . PHE A 1 86 ? 6.374 -13.799 11.507 1.00 73.31 86 PHE A CA 1
ATOM 686 C C . PHE A 1 86 ? 7.748 -13.708 10.830 1.00 73.31 86 PHE A C 1
ATOM 688 O O . PHE A 1 86 ? 8.808 -13.600 11.447 1.00 73.31 86 PHE A O 1
ATOM 695 N N . ARG A 1 87 ? 7.733 -13.703 9.499 1.00 80.81 87 ARG A N 1
ATOM 696 C CA . ARG A 1 87 ? 8.908 -13.417 8.679 1.00 80.81 87 ARG A CA 1
ATOM 697 C C . ARG A 1 87 ? 8.607 -12.278 7.731 1.00 80.81 87 ARG A C 1
ATOM 699 O O . ARG A 1 87 ? 7.472 -12.065 7.330 1.00 80.81 87 ARG A O 1
ATOM 706 N N . TRP A 1 88 ? 9.666 -11.596 7.314 1.00 84.94 88 TRP A N 1
ATOM 707 C CA . TRP A 1 88 ? 9.591 -10.652 6.202 1.00 84.94 88 TRP A CA 1
ATOM 708 C C . TRP A 1 88 ? 9.053 -11.314 4.924 1.00 84.94 88 TRP A C 1
ATOM 710 O O . TRP A 1 88 ? 8.367 -10.661 4.153 1.00 84.94 88 TRP A O 1
ATOM 720 N N . ASP A 1 89 ? 9.263 -12.624 4.763 1.00 85.38 89 ASP A N 1
ATOM 721 C CA . ASP A 1 89 ? 8.694 -13.421 3.668 1.00 85.38 89 ASP A CA 1
ATOM 722 C C . ASP A 1 89 ? 7.152 -13.494 3.685 1.00 85.38 89 ASP A C 1
ATOM 724 O O . ASP A 1 89 ? 6.555 -13.818 2.662 1.00 85.38 89 ASP A O 1
ATOM 728 N N . ASP A 1 90 ? 6.506 -13.210 4.824 1.00 88.00 90 ASP A N 1
ATOM 729 C CA . ASP A 1 90 ? 5.043 -13.219 4.968 1.00 88.00 90 ASP A CA 1
ATOM 730 C C . ASP A 1 90 ? 4.409 -11.858 4.605 1.00 88.00 90 ASP A C 1
ATOM 732 O O . ASP A 1 90 ? 3.187 -11.714 4.641 1.00 88.00 90 ASP A O 1
ATOM 736 N N . VAL A 1 91 ? 5.222 -10.842 4.290 1.00 91.38 91 VAL A N 1
ATOM 737 C CA . VAL A 1 91 ? 4.746 -9.502 3.926 1.00 91.38 91 VAL A CA 1
ATOM 738 C C . VAL A 1 91 ? 4.459 -9.452 2.425 1.00 91.38 91 VAL A C 1
ATOM 740 O O . VAL A 1 91 ? 5.362 -9.540 1.590 1.00 91.38 91 VAL A O 1
ATOM 743 N N . ASP A 1 92 ? 3.190 -9.265 2.076 1.00 92.38 92 ASP A N 1
ATOM 744 C CA . ASP A 1 92 ? 2.755 -9.033 0.702 1.00 92.38 92 ASP A CA 1
ATOM 745 C C . ASP A 1 92 ? 3.302 -7.705 0.169 1.00 92.38 92 ASP A C 1
ATOM 747 O O . ASP A 1 92 ? 3.394 -6.723 0.908 1.00 92.38 92 ASP A O 1
ATOM 751 N N . ASN A 1 93 ? 3.607 -7.659 -1.133 1.00 92.50 93 ASN A N 1
ATOM 752 C CA . ASN A 1 93 ? 4.159 -6.487 -1.828 1.00 92.50 93 ASN A CA 1
ATOM 753 C C . ASN A 1 93 ? 5.440 -5.923 -1.185 1.00 92.50 93 ASN A C 1
ATOM 755 O O . ASN A 1 93 ? 5.759 -4.748 -1.354 1.00 92.50 93 ASN A O 1
ATOM 759 N N . LEU A 1 94 ? 6.190 -6.741 -0.436 1.00 91.06 94 LEU A N 1
ATOM 760 C CA . LEU A 1 94 ? 7.488 -6.323 0.092 1.00 91.06 94 LEU A CA 1
ATOM 761 C C . LEU A 1 94 ? 8.492 -6.073 -1.038 1.00 91.06 94 LEU A C 1
ATOM 763 O O . LEU A 1 94 ? 9.310 -5.167 -0.946 1.00 91.06 94 LEU A O 1
ATOM 767 N N . TYR A 1 95 ? 8.412 -6.861 -2.107 1.00 90.19 95 TYR A N 1
ATOM 768 C CA . TYR A 1 95 ? 9.154 -6.645 -3.342 1.00 90.19 95 TYR A CA 1
ATOM 769 C C . TYR A 1 95 ? 8.181 -6.265 -4.461 1.00 90.19 95 TYR A C 1
ATOM 771 O O . TYR A 1 95 ? 7.056 -6.777 -4.479 1.00 90.19 95 TYR A O 1
ATOM 779 N N . PRO A 1 96 ? 8.594 -5.410 -5.410 1.00 87.06 96 PRO A N 1
ATOM 780 C CA . PRO A 1 96 ? 7.789 -5.119 -6.589 1.00 87.06 96 PRO A CA 1
ATOM 781 C C . PRO A 1 96 ? 7.525 -6.397 -7.396 1.00 87.06 96 PRO A C 1
ATOM 783 O O . PRO A 1 96 ? 8.438 -7.187 -7.644 1.00 87.06 96 PRO A O 1
ATOM 786 N N . ASP A 1 97 ? 6.283 -6.575 -7.850 1.00 88.50 97 ASP A N 1
ATOM 787 C CA . ASP A 1 97 ? 5.903 -7.639 -8.784 1.00 88.50 97 ASP A CA 1
ATOM 788 C C . ASP A 1 97 ? 5.655 -7.057 -10.188 1.00 88.50 97 ASP A C 1
ATOM 790 O O . ASP A 1 97 ? 4.554 -6.574 -10.481 1.00 88.50 97 ASP A O 1
ATOM 794 N N . PRO A 1 98 ? 6.645 -7.122 -11.100 1.00 88.81 98 PRO A N 1
ATOM 795 C CA . PRO A 1 98 ? 6.515 -6.569 -12.442 1.00 88.81 98 PRO A CA 1
ATOM 796 C C . PRO A 1 98 ? 5.699 -7.455 -13.394 1.00 88.81 98 PRO A C 1
ATOM 798 O O . PRO A 1 98 ? 5.587 -7.145 -14.586 1.00 88.81 98 PRO A O 1
ATOM 801 N N . SER A 1 99 ? 5.107 -8.562 -12.922 1.00 87.88 99 SER A N 1
ATOM 802 C CA . SER A 1 99 ? 4.365 -9.509 -13.768 1.00 87.88 99 SER A CA 1
ATOM 803 C C . SER A 1 99 ? 3.293 -8.819 -14.614 1.00 87.88 99 SER A C 1
ATOM 805 O O . SER A 1 99 ? 3.181 -9.104 -15.810 1.00 87.88 99 SER A O 1
ATOM 807 N N . ASN A 1 100 ? 2.590 -7.837 -14.043 1.00 86.62 100 ASN A N 1
ATOM 808 C CA . ASN A 1 100 ? 1.526 -7.090 -14.719 1.00 86.62 100 ASN A CA 1
ATOM 809 C C . ASN A 1 100 ? 1.954 -5.716 -15.257 1.00 86.62 100 ASN A C 1
ATOM 811 O O . ASN A 1 100 ? 1.124 -5.025 -15.839 1.00 86.62 100 ASN A O 1
ATOM 815 N N . TRP A 1 101 ? 3.226 -5.333 -15.112 1.00 88.38 101 TRP A N 1
ATOM 816 C CA . TRP A 1 101 ? 3.690 -4.004 -15.512 1.00 88.38 101 TRP A CA 1
ATOM 817 C C . TRP A 1 101 ? 3.815 -3.853 -17.032 1.00 88.38 101 TRP A C 1
ATOM 819 O O . TRP A 1 101 ? 4.152 -4.798 -17.766 1.00 88.38 101 TRP A O 1
ATOM 829 N N . SER A 1 102 ? 3.532 -2.637 -17.480 1.00 90.00 102 SER A N 1
ATOM 830 C CA . SER A 1 102 ? 3.823 -2.084 -18.799 1.00 90.00 102 SER A CA 1
ATOM 831 C C . SER A 1 102 ? 5.301 -1.707 -18.930 1.00 90.00 102 SER A C 1
ATOM 833 O O . SER A 1 102 ? 6.062 -1.720 -17.962 1.00 90.00 102 SER A O 1
ATOM 835 N N . LEU A 1 103 ? 5.729 -1.382 -20.153 1.00 86.44 103 LEU A N 1
ATOM 836 C CA . LEU A 1 103 ? 7.107 -0.953 -20.393 1.00 86.44 103 LEU A CA 1
ATOM 837 C C . LEU A 1 103 ? 7.401 0.368 -19.673 1.00 86.44 103 LEU A C 1
ATOM 839 O O . LEU A 1 103 ? 8.487 0.551 -19.133 1.00 86.44 103 LEU A O 1
ATOM 843 N N . GLU A 1 104 ? 6.423 1.267 -19.658 1.00 87.50 104 GLU A N 1
ATOM 844 C CA . GLU A 1 104 ? 6.495 2.574 -19.019 1.00 87.50 104 GLU A CA 1
ATOM 845 C C . GLU A 1 104 ? 6.719 2.451 -17.507 1.00 87.50 104 GLU A C 1
ATOM 847 O O . GLU A 1 104 ? 7.606 3.114 -16.979 1.00 87.50 104 GLU A O 1
ATOM 852 N N . GLU A 1 105 ? 5.993 1.553 -16.835 1.00 87.44 105 GLU A N 1
ATOM 853 C CA . GLU A 1 105 ? 6.151 1.293 -15.394 1.00 87.44 105 GLU A CA 1
ATOM 854 C C . GLU A 1 105 ? 7.528 0.696 -15.069 1.00 87.44 105 GLU A C 1
ATOM 856 O O . GLU A 1 105 ? 8.178 1.111 -14.111 1.00 87.44 105 GLU A O 1
ATOM 861 N N . CYS A 1 106 ? 8.031 -0.225 -15.901 1.00 86.75 106 CYS A N 1
ATOM 862 C CA . CYS A 1 106 ? 9.392 -0.742 -15.736 1.00 86.75 106 CYS A CA 1
ATOM 863 C C . CYS A 1 106 ? 10.452 0.361 -15.896 1.00 86.75 106 CYS A C 1
ATOM 865 O O . CYS A 1 106 ? 11.436 0.373 -15.157 1.00 86.75 106 CYS A O 1
ATOM 867 N N . ILE A 1 107 ? 10.267 1.276 -16.854 1.00 86.00 107 ILE A N 1
ATOM 868 C CA . ILE A 1 107 ? 11.178 2.408 -17.076 1.00 86.00 107 ILE A CA 1
ATOM 869 C C . ILE A 1 107 ? 11.130 3.381 -15.898 1.00 86.00 107 ILE A C 1
ATOM 871 O O . ILE A 1 107 ? 12.181 3.837 -15.455 1.00 86.00 107 ILE A O 1
ATOM 875 N N . GLU A 1 108 ? 9.941 3.709 -15.397 1.00 85.88 108 GLU A N 1
ATOM 876 C CA . GLU A 1 108 ? 9.771 4.597 -14.245 1.00 85.88 108 GLU A CA 1
ATOM 877 C C . GLU A 1 108 ? 10.509 4.045 -13.019 1.00 85.88 108 GLU A C 1
ATOM 879 O O . GLU A 1 108 ? 11.389 4.718 -12.479 1.00 85.88 108 GLU A O 1
ATOM 884 N N . TYR A 1 109 ? 10.267 2.780 -12.672 1.00 86.31 109 TYR A N 1
ATOM 885 C CA . TYR A 1 109 ? 10.935 2.134 -11.543 1.00 86.31 109 TYR A CA 1
ATOM 886 C C . TYR A 1 109 ? 12.464 2.108 -11.699 1.00 86.31 109 TYR A C 1
ATOM 888 O O . TYR A 1 109 ? 13.200 2.551 -10.816 1.00 86.31 109 TYR A O 1
ATOM 896 N N . LEU A 1 110 ? 12.970 1.611 -12.833 1.00 85.88 110 LEU A N 1
ATOM 897 C CA . LEU A 1 110 ? 14.410 1.419 -13.025 1.00 85.88 110 LEU A CA 1
ATOM 898 C C . LEU A 1 110 ? 15.146 2.744 -13.225 1.00 85.88 110 LEU A C 1
ATOM 900 O O . LEU A 1 110 ? 16.140 3.008 -12.555 1.00 85.88 110 LEU A O 1
ATOM 904 N N . CYS A 1 111 ? 14.685 3.574 -14.158 1.00 83.62 111 CYS A N 1
ATOM 905 C CA . CYS A 1 111 ? 15.433 4.745 -14.600 1.00 83.62 111 CYS A CA 1
ATOM 906 C C . CYS A 1 111 ? 15.150 5.993 -13.761 1.00 83.62 111 CYS A C 1
ATOM 908 O O . CYS A 1 111 ? 16.047 6.821 -13.623 1.00 83.62 111 CYS A O 1
ATOM 910 N N . ILE A 1 112 ? 13.927 6.166 -13.245 1.00 79.69 112 ILE A N 1
ATOM 911 C CA . ILE A 1 112 ? 13.548 7.378 -12.500 1.00 79.69 112 ILE A CA 1
ATOM 912 C C . ILE A 1 112 ? 13.767 7.170 -11.005 1.00 79.69 112 ILE A C 1
ATOM 914 O O . ILE A 1 112 ? 14.428 7.992 -10.373 1.00 79.69 112 ILE A O 1
ATOM 918 N N . GLU A 1 113 ? 13.239 6.085 -10.441 1.00 80.38 113 GLU A N 1
ATOM 919 C CA . GLU A 1 113 ? 13.317 5.854 -8.994 1.00 80.38 113 GLU A CA 1
ATOM 920 C C . GLU A 1 113 ? 14.679 5.298 -8.560 1.00 80.38 113 GLU A C 1
ATOM 922 O O . GLU A 1 113 ? 15.215 5.722 -7.536 1.00 80.38 113 GLU A O 1
ATOM 927 N N . HIS A 1 114 ? 15.259 4.389 -9.350 1.00 82.00 114 HIS A N 1
ATOM 928 C CA . HIS A 1 114 ? 16.478 3.658 -8.977 1.00 82.00 114 HIS A CA 1
ATOM 929 C C . HIS A 1 114 ? 17.743 4.113 -9.736 1.00 82.00 114 HIS A C 1
ATOM 931 O O . HIS A 1 114 ? 18.819 3.565 -9.499 1.00 82.00 114 HIS A O 1
ATOM 937 N N . ASP A 1 115 ? 17.639 5.128 -10.608 1.00 82.50 115 ASP A N 1
ATOM 938 C CA . ASP A 1 115 ? 18.742 5.712 -11.406 1.00 82.50 115 ASP A CA 1
ATOM 939 C C . ASP A 1 115 ? 19.567 4.666 -12.196 1.00 82.50 115 ASP A C 1
ATOM 941 O O . ASP A 1 115 ? 20.781 4.776 -12.396 1.00 82.50 115 ASP A O 1
ATOM 945 N N . ILE A 1 116 ? 18.899 3.607 -12.665 1.00 80.50 116 ILE A N 1
ATOM 946 C CA . ILE A 1 116 ? 19.501 2.536 -13.461 1.00 80.50 116 ILE A CA 1
ATOM 947 C C . ILE A 1 116 ? 19.493 2.964 -14.926 1.00 80.50 116 ILE A C 1
ATOM 949 O O . ILE A 1 116 ? 18.471 2.965 -15.612 1.00 80.50 116 ILE A O 1
ATOM 953 N N . THR A 1 117 ? 20.673 3.346 -15.406 1.00 67.62 117 THR A N 1
ATOM 954 C CA . THR A 1 117 ? 20.870 3.962 -16.727 1.00 67.62 117 THR A CA 1
ATOM 955 C C . THR A 1 117 ? 21.084 2.965 -17.870 1.00 67.62 117 THR A C 1
ATOM 957 O O . THR A 1 117 ? 20.982 3.358 -19.031 1.00 67.62 117 THR A O 1
ATOM 960 N N . ASP A 1 118 ? 21.349 1.689 -17.569 1.00 66.50 118 ASP A N 1
ATOM 961 C CA . ASP A 1 118 ? 21.480 0.608 -18.560 1.00 66.50 118 ASP A CA 1
ATOM 962 C C . ASP A 1 118 ? 20.977 -0.726 -17.971 1.00 66.50 118 ASP A C 1
ATOM 964 O O . ASP A 1 118 ? 21.774 -1.551 -17.510 1.00 66.50 118 ASP A O 1
ATOM 968 N N . PRO A 1 119 ? 19.649 -0.929 -17.894 1.00 63.91 119 PRO A N 1
ATOM 969 C CA . PRO A 1 119 ? 19.089 -2.204 -17.473 1.00 63.91 119 PRO A CA 1
ATOM 970 C C . PRO A 1 119 ? 19.416 -3.260 -18.537 1.00 63.91 119 PRO A C 1
ATOM 972 O O . PRO A 1 119 ? 18.957 -3.168 -19.675 1.00 63.91 119 PRO A O 1
ATOM 975 N N . VAL A 1 120 ? 20.286 -4.206 -18.170 1.00 61.34 120 VAL A N 1
ATOM 976 C CA . VAL A 1 120 ? 20.635 -5.462 -18.866 1.00 61.34 120 VAL A CA 1
ATOM 977 C C . VAL A 1 120 ? 20.196 -5.514 -20.335 1.00 61.34 120 VAL A C 1
ATOM 979 O O . VAL A 1 120 ? 19.189 -6.136 -20.629 1.00 61.34 120 VAL A O 1
ATOM 982 N N . HIS A 1 121 ? 20.924 -4.879 -21.269 1.00 65.00 121 HIS A N 1
ATOM 983 C CA . HIS A 1 121 ? 20.680 -4.961 -22.727 1.00 65.00 121 HIS A CA 1
ATOM 984 C C . HIS A 1 121 ? 19.194 -5.105 -23.131 1.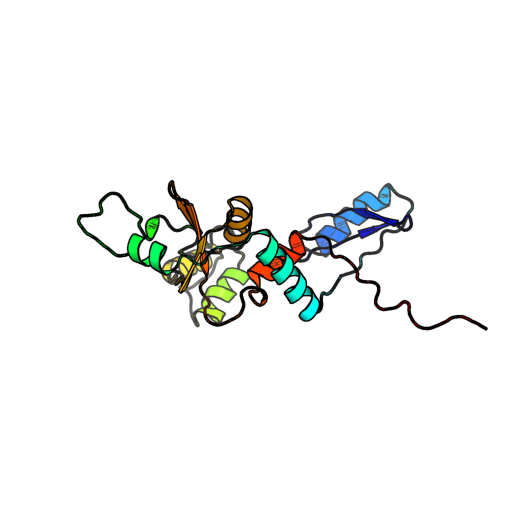00 65.00 121 HIS A C 1
ATOM 986 O O . HIS A 1 121 ? 18.871 -5.914 -24.005 1.00 65.00 121 HIS A O 1
ATOM 992 N N . ALA A 1 122 ? 18.287 -4.376 -22.472 1.00 68.19 122 ALA A N 1
ATOM 993 C CA . ALA A 1 122 ? 16.880 -4.737 -22.503 1.00 68.19 122 ALA A CA 1
ATOM 994 C C . ALA A 1 122 ? 16.289 -4.410 -23.879 1.00 68.19 122 ALA A C 1
ATOM 996 O O . ALA A 1 122 ? 16.089 -3.251 -24.247 1.00 68.19 122 ALA A O 1
ATOM 997 N N . THR A 1 123 ? 16.031 -5.449 -24.672 1.00 79.88 123 THR A N 1
ATOM 998 C CA . THR A 1 123 ? 15.480 -5.334 -26.031 1.00 79.88 123 THR A CA 1
ATOM 999 C C . THR A 1 123 ? 13.991 -5.650 -26.084 1.00 79.88 123 THR A C 1
ATOM 1001 O O . THR A 1 123 ? 13.319 -5.311 -27.061 1.00 79.88 123 THR A O 1
ATOM 1004 N N . SER A 1 124 ? 13.468 -6.289 -25.038 1.00 87.44 124 SER A N 1
ATOM 1005 C CA . SER A 1 124 ? 12.088 -6.746 -24.933 1.00 87.44 124 SER A CA 1
ATOM 1006 C C . SER A 1 124 ? 11.493 -6.427 -23.560 1.00 87.44 124 SER A C 1
ATOM 1008 O O . SER A 1 124 ? 12.221 -6.304 -22.582 1.00 87.44 124 SER A O 1
ATOM 1010 N N . LEU A 1 125 ? 10.160 -6.343 -23.459 1.00 86.81 125 LEU A N 1
ATOM 1011 C CA . LEU A 1 125 ? 9.468 -6.140 -22.176 1.00 86.81 125 LEU A CA 1
ATOM 1012 C C . LEU A 1 125 ? 9.843 -7.205 -21.128 1.00 86.81 125 LEU A C 1
ATOM 1014 O O . LEU A 1 125 ? 9.868 -6.902 -19.942 1.00 86.81 125 LEU A O 1
ATOM 1018 N N . ALA A 1 126 ? 10.139 -8.438 -21.548 1.00 87.75 126 ALA A N 1
ATOM 1019 C CA . ALA A 1 126 ? 10.574 -9.484 -20.625 1.00 87.75 126 ALA A CA 1
ATOM 1020 C C . ALA A 1 126 ? 11.932 -9.142 -19.992 1.00 87.75 126 ALA A C 1
ATOM 1022 O O . ALA A 1 126 ? 12.067 -9.257 -18.779 1.00 87.75 126 ALA A O 1
ATOM 1023 N N . ASP A 1 127 ? 12.876 -8.635 -20.789 1.00 88.81 127 ASP A N 1
ATOM 1024 C CA . ASP A 1 127 ? 14.203 -8.205 -20.327 1.00 88.81 127 ASP A CA 1
ATOM 1025 C C . ASP A 1 127 ? 14.084 -7.035 -19.327 1.00 88.81 127 ASP A C 1
ATOM 1027 O O . ASP A 1 127 ? 14.801 -6.972 -18.327 1.00 88.81 127 ASP A O 1
ATOM 1031 N N . TRP A 1 128 ? 13.133 -6.121 -19.567 1.00 88.12 128 TRP A N 1
ATOM 1032 C CA . TRP A 1 128 ? 12.817 -5.023 -18.647 1.00 88.12 128 TRP A CA 1
ATOM 1033 C C . TRP A 1 128 ? 12.256 -5.534 -17.315 1.00 88.12 128 TRP A C 1
ATOM 1035 O O . TRP A 1 128 ? 12.696 -5.089 -16.259 1.00 88.12 128 TRP A O 1
ATOM 1045 N N . LYS A 1 129 ? 11.328 -6.498 -17.343 1.00 89.38 129 LYS A N 1
ATOM 1046 C CA . LYS A 1 129 ? 10.766 -7.109 -16.126 1.00 89.38 129 LYS A CA 1
ATOM 1047 C C . LYS A 1 129 ? 11.813 -7.887 -15.334 1.00 89.38 129 LYS A C 1
ATOM 1049 O O . LYS A 1 129 ? 11.848 -7.774 -14.116 1.00 89.38 129 LYS A O 1
ATOM 1054 N N . GLU A 1 130 ? 12.675 -8.639 -16.014 1.00 88.94 130 GLU A N 1
ATOM 1055 C CA . GLU A 1 130 ? 13.804 -9.335 -15.385 1.00 88.94 130 GLU A CA 1
ATOM 1056 C C . GLU A 1 130 ? 14.761 -8.334 -14.728 1.00 88.94 130 GLU A C 1
ATOM 1058 O O . GLU A 1 130 ? 15.130 -8.506 -13.571 1.00 88.94 130 GLU A O 1
ATOM 1063 N N . SER A 1 131 ? 15.050 -7.217 -15.404 1.00 87.94 131 SER A N 1
ATOM 1064 C CA . SER A 1 131 ? 15.871 -6.143 -14.835 1.00 87.94 131 SER A CA 1
ATOM 1065 C C . SER A 1 131 ? 15.254 -5.527 -13.576 1.00 87.94 131 SER A C 1
ATOM 1067 O O . SER A 1 131 ? 15.997 -5.222 -12.645 1.00 87.94 131 SER A O 1
ATOM 1069 N N . VAL A 1 132 ? 13.924 -5.361 -13.518 1.00 88.50 132 VAL A N 1
ATOM 1070 C CA . VAL A 1 132 ? 13.224 -4.925 -12.294 1.00 88.50 132 VAL A CA 1
ATOM 1071 C C . VAL A 1 132 ? 13.460 -5.919 -11.165 1.00 88.50 132 VAL A C 1
ATOM 1073 O O . VAL A 1 132 ? 13.834 -5.499 -10.078 1.00 88.50 132 VAL A O 1
ATOM 1076 N N . VAL A 1 133 ? 13.292 -7.219 -11.416 1.00 87.81 133 VAL A N 1
ATOM 1077 C CA . VAL A 1 133 ? 13.493 -8.261 -10.395 1.00 87.81 133 VAL A CA 1
ATOM 1078 C C . VAL A 1 133 ? 14.938 -8.281 -9.890 1.00 87.81 133 VAL A C 1
ATOM 1080 O O . VAL A 1 133 ? 15.155 -8.343 -8.683 1.00 87.81 133 VAL A O 1
ATOM 1083 N N . ASP A 1 134 ? 15.920 -8.175 -10.785 1.00 87.75 134 ASP A N 1
ATOM 1084 C CA . ASP A 1 134 ? 17.346 -8.204 -10.431 1.00 87.75 134 ASP A CA 1
ATOM 1085 C C . ASP A 1 134 ? 17.785 -7.006 -9.575 1.00 87.75 134 ASP A C 1
ATOM 1087 O O . ASP A 1 134 ? 18.730 -7.114 -8.790 1.00 87.75 134 ASP A O 1
ATOM 1091 N N . HIS A 1 135 ? 17.104 -5.868 -9.720 1.00 85.69 135 HIS A N 1
ATOM 1092 C CA . HIS A 1 135 ? 17.408 -4.637 -8.988 1.00 85.69 135 HIS A CA 1
ATOM 1093 C C . HIS A 1 135 ? 16.373 -4.306 -7.906 1.00 85.69 135 HIS A C 1
ATOM 1095 O O . HIS A 1 135 ? 16.480 -3.262 -7.258 1.00 85.69 135 HIS A O 1
ATOM 1101 N N . ALA A 1 136 ? 15.392 -5.185 -7.691 1.00 86.88 136 ALA A N 1
ATOM 1102 C CA . ALA A 1 136 ? 14.332 -4.988 -6.722 1.00 86.88 136 ALA A CA 1
ATOM 1103 C C . ALA A 1 136 ? 14.916 -4.894 -5.309 1.00 86.88 136 ALA A C 1
ATOM 1105 O O . ALA A 1 136 ? 15.536 -5.832 -4.800 1.00 86.88 136 ALA A O 1
ATOM 1106 N N . SER A 1 137 ? 14.683 -3.759 -4.656 1.00 84.81 137 SER A N 1
ATOM 1107 C CA . SER A 1 137 ? 14.945 -3.601 -3.227 1.00 84.81 137 SER A CA 1
ATOM 1108 C C . SER A 1 137 ? 13.646 -3.801 -2.449 1.00 84.81 137 SER A C 1
ATOM 1110 O O . SER A 1 137 ? 12.589 -3.391 -2.937 1.00 84.81 137 SER A O 1
ATOM 1112 N N . PRO A 1 138 ? 13.695 -4.438 -1.265 1.00 88.12 138 PRO A N 1
ATOM 1113 C CA . PRO A 1 138 ? 12.508 -4.562 -0.440 1.00 88.12 138 PRO A CA 1
ATOM 1114 C C . PRO A 1 138 ? 12.045 -3.168 -0.016 1.00 88.12 138 PRO A C 1
ATOM 1116 O O . PRO A 1 138 ? 12.863 -2.310 0.324 1.00 88.12 138 PRO A O 1
ATOM 1119 N N . ALA A 1 139 ? 10.737 -2.954 -0.010 1.00 88.88 139 ALA A N 1
ATOM 1120 C CA . ALA A 1 139 ? 10.148 -1.794 0.627 1.00 88.88 139 ALA A CA 1
ATOM 1121 C C . ALA A 1 139 ? 10.524 -1.772 2.117 1.00 88.88 139 ALA A C 1
ATOM 1123 O O . ALA A 1 139 ? 10.644 -2.816 2.764 1.00 88.88 139 ALA A O 1
ATOM 1124 N N . GLU A 1 140 ? 10.689 -0.571 2.671 1.00 89.44 140 GLU A N 1
ATOM 1125 C CA . GLU A 1 140 ? 11.023 -0.368 4.081 1.00 89.44 140 GLU A CA 1
ATOM 1126 C C . GLU A 1 140 ? 9.828 0.252 4.826 1.00 89.44 140 GLU A C 1
ATOM 1128 O O . GLU A 1 140 ? 9.712 1.479 4.903 1.00 89.44 140 GLU A O 1
ATOM 1133 N N . PRO A 1 141 ? 8.909 -0.565 5.381 1.00 91.94 141 PRO A N 1
ATOM 1134 C CA . PRO A 1 141 ? 7.864 -0.074 6.271 1.00 91.94 141 PRO A CA 1
ATOM 1135 C C . PRO A 1 141 ? 8.454 0.643 7.490 1.00 91.94 141 PRO A C 1
ATOM 1137 O O . PRO A 1 141 ? 9.163 0.044 8.300 1.00 91.94 141 PRO A O 1
ATOM 1140 N N . LEU A 1 142 ? 8.133 1.928 7.640 1.00 92.12 142 LEU A N 1
ATOM 1141 C CA . LEU A 1 142 ? 8.536 2.751 8.784 1.00 92.12 142 LEU A CA 1
ATOM 1142 C C . LEU A 1 142 ? 7.462 2.778 9.875 1.00 92.12 142 LEU A C 1
ATOM 1144 O O . LEU A 1 142 ? 7.780 2.905 11.057 1.00 92.12 142 LEU A O 1
ATOM 1148 N N . GLU A 1 143 ? 6.193 2.676 9.481 1.00 93.81 143 GLU A N 1
ATOM 1149 C CA . GLU A 1 143 ? 5.046 2.649 10.386 1.00 93.81 143 GLU A CA 1
ATOM 1150 C C . GLU A 1 143 ? 4.168 1.436 10.072 1.00 93.81 143 GLU A C 1
ATOM 1152 O O . GLU A 1 143 ? 3.892 1.156 8.907 1.00 93.81 143 GLU A O 1
ATOM 1157 N N . TRP A 1 144 ? 3.675 0.758 11.108 1.00 94.69 144 TRP A N 1
ATOM 1158 C CA . TRP A 1 144 ? 2.686 -0.309 10.960 1.00 94.69 144 TRP A CA 1
ATOM 1159 C C . TRP A 1 144 ? 1.348 0.115 11.546 1.00 94.69 144 TRP A C 1
ATOM 1161 O O . TRP A 1 144 ? 1.264 0.521 12.710 1.00 94.69 144 TRP A O 1
ATOM 1171 N N . TRP A 1 145 ? 0.298 -0.005 10.741 1.00 96.00 145 TRP A N 1
ATOM 1172 C CA . TRP A 1 145 ? -1.060 0.382 11.101 1.00 96.00 145 TRP A CA 1
ATOM 1173 C C . TRP A 1 145 ? -1.981 -0.830 11.040 1.00 96.00 145 TRP A C 1
ATOM 1175 O O . TRP A 1 145 ? -2.120 -1.435 9.982 1.00 96.00 145 TRP A O 1
ATOM 1185 N N . ALA A 1 146 ? -2.626 -1.176 12.152 1.00 96.38 146 ALA A N 1
ATOM 1186 C CA . ALA A 1 146 ? -3.670 -2.192 12.173 1.00 96.38 146 ALA A CA 1
ATOM 1187 C C . ALA A 1 146 ? -4.894 -1.669 11.411 1.00 96.38 146 ALA A C 1
ATOM 1189 O O . ALA A 1 146 ? -5.421 -0.599 11.737 1.00 96.38 146 ALA A O 1
ATOM 1190 N N . VAL A 1 147 ? -5.326 -2.406 10.389 1.00 96.25 147 VAL A N 1
ATOM 1191 C CA . VAL A 1 147 ? -6.364 -1.989 9.435 1.00 96.25 147 VAL A CA 1
ATOM 1192 C C . VAL A 1 147 ? -7.455 -3.049 9.288 1.00 96.25 147 VAL A C 1
ATOM 1194 O O . VAL A 1 147 ? -7.287 -4.210 9.654 1.00 96.25 147 VAL A O 1
ATOM 1197 N N . SER A 1 148 ? -8.604 -2.644 8.747 1.00 95.38 148 SER A N 1
ATOM 1198 C CA . SER A 1 148 ? -9.671 -3.579 8.384 1.00 95.38 148 SER A CA 1
ATOM 1199 C C . SER A 1 148 ? -9.288 -4.406 7.148 1.00 95.38 148 SER A C 1
ATOM 1201 O O . SER A 1 148 ? -8.537 -3.941 6.293 1.00 95.38 148 SER A O 1
ATOM 1203 N N . GLU A 1 149 ? -9.859 -5.604 6.999 1.00 95.50 149 GLU A N 1
ATOM 1204 C CA . GLU A 1 149 ? -9.667 -6.466 5.814 1.00 95.50 149 GLU A CA 1
ATOM 1205 C C . GLU A 1 149 ? -10.046 -5.749 4.504 1.00 95.50 149 GLU A C 1
ATOM 1207 O O . GLU A 1 149 ? -9.347 -5.840 3.491 1.00 95.50 149 GLU A O 1
ATOM 1212 N N . TRP A 1 150 ? -11.135 -4.970 4.535 1.00 95.31 150 TRP A N 1
ATOM 1213 C CA . TRP A 1 150 ? -11.554 -4.151 3.399 1.00 95.31 150 TRP A CA 1
ATOM 1214 C C . TRP A 1 150 ? -10.468 -3.144 3.016 1.00 95.31 150 TRP A C 1
ATOM 1216 O O . TRP A 1 150 ? -10.147 -3.003 1.833 1.00 95.31 150 TRP A O 1
ATOM 1226 N N . PHE A 1 151 ? -9.899 -2.455 4.006 1.00 94.81 151 PHE A N 1
ATOM 1227 C CA . PHE A 1 151 ? -8.910 -1.421 3.750 1.00 94.81 151 PHE A CA 1
ATOM 1228 C C . PHE A 1 151 ? -7.573 -2.019 3.314 1.00 94.81 151 PHE A C 1
ATOM 1230 O O . PHE A 1 151 ? -6.988 -1.548 2.342 1.00 94.81 151 PHE A O 1
ATOM 1237 N N . ALA A 1 152 ? -7.159 -3.120 3.942 1.00 95.75 152 ALA A N 1
ATOM 1238 C CA . ALA A 1 152 ? -5.985 -3.889 3.552 1.00 95.75 152 ALA A CA 1
ATOM 1239 C C . ALA A 1 152 ? -6.069 -4.368 2.101 1.00 95.75 152 ALA A C 1
ATOM 1241 O O . ALA A 1 152 ? -5.107 -4.219 1.359 1.00 95.75 152 ALA A O 1
ATOM 1242 N N . THR A 1 153 ? -7.234 -4.852 1.656 1.00 95.31 153 THR A N 1
ATOM 1243 C CA . THR A 1 153 ? -7.439 -5.241 0.251 1.00 95.31 153 THR A CA 1
ATOM 1244 C C . THR A 1 153 ? -7.210 -4.054 -0.689 1.00 95.31 153 THR A C 1
ATOM 1246 O O . THR A 1 153 ? -6.538 -4.188 -1.706 1.00 95.31 153 THR A O 1
ATOM 1249 N N . LYS A 1 154 ? -7.726 -2.866 -0.343 1.00 94.88 154 LYS A N 1
ATOM 1250 C CA . LYS A 1 154 ? -7.547 -1.658 -1.166 1.00 94.88 154 LYS A CA 1
ATOM 1251 C C . LYS A 1 154 ? -6.108 -1.165 -1.214 1.00 94.88 154 LYS A C 1
ATOM 1253 O O . LYS A 1 154 ? -5.687 -0.676 -2.257 1.00 94.88 154 LYS A O 1
ATOM 1258 N N . LEU A 1 155 ? -5.383 -1.297 -0.112 1.00 94.69 155 LEU A N 1
ATOM 1259 C CA . LEU A 1 155 ? -3.965 -0.969 -0.028 1.00 94.69 155 LEU A CA 1
ATOM 1260 C C . LEU A 1 155 ? -3.126 -1.991 -0.811 1.00 94.69 155 LEU A C 1
ATOM 1262 O O . LEU A 1 155 ? -2.290 -1.604 -1.623 1.00 94.69 155 LEU A O 1
ATOM 1266 N N . LYS A 1 156 ? -3.430 -3.287 -0.679 1.00 93.75 156 LYS A N 1
ATOM 1267 C CA . LYS A 1 156 ? -2.784 -4.366 -1.438 1.00 93.75 156 LYS A CA 1
ATOM 1268 C C . LYS A 1 156 ? -2.943 -4.185 -2.948 1.00 93.75 156 LYS A C 1
ATOM 1270 O O . LYS A 1 156 ? -1.961 -4.314 -3.673 1.00 93.75 156 LYS A O 1
ATOM 1275 N N . ASP A 1 157 ? -4.144 -3.817 -3.407 1.00 91.81 157 ASP A N 1
ATOM 1276 C CA . ASP A 1 157 ? -4.437 -3.503 -4.817 1.00 91.81 157 ASP A CA 1
ATOM 1277 C C . ASP A 1 157 ? -3.593 -2.325 -5.350 1.00 91.81 157 ASP A C 1
ATOM 1279 O O . ASP A 1 157 ? -3.399 -2.193 -6.558 1.00 91.81 157 ASP A O 1
ATOM 1283 N N . LYS A 1 158 ? -3.113 -1.447 -4.460 1.00 90.62 158 LYS A N 1
ATOM 1284 C CA . LYS A 1 158 ? -2.257 -0.297 -4.779 1.00 90.62 158 LYS A CA 1
ATOM 1285 C C . LYS A 1 158 ? -0.760 -0.605 -4.673 1.00 90.62 158 LYS A C 1
ATOM 1287 O O . LYS A 1 158 ? 0.036 0.288 -4.931 1.00 90.62 158 LYS A O 1
ATOM 1292 N N . GLY A 1 159 ? -0.385 -1.844 -4.346 1.00 90.62 159 GLY A N 1
ATOM 1293 C CA . GLY A 1 159 ? 1.011 -2.255 -4.197 1.00 90.62 159 GLY A CA 1
ATOM 1294 C C . GLY A 1 159 ? 1.612 -1.952 -2.824 1.00 90.62 159 GLY A C 1
ATOM 1295 O O . GLY A 1 159 ? 2.819 -2.072 -2.659 1.00 90.62 159 GLY A O 1
ATOM 1296 N N . GLU A 1 160 ? 0.799 -1.582 -1.833 1.00 94.38 160 GLU A N 1
ATOM 1297 C CA . GLU A 1 160 ? 1.284 -1.308 -0.479 1.00 94.38 160 GLU A CA 1
ATOM 1298 C C . GLU A 1 160 ? 1.640 -2.590 0.276 1.00 94.38 160 GLU A C 1
ATOM 1300 O O . GLU A 1 160 ? 1.015 -3.636 0.064 1.00 94.38 160 GLU A O 1
ATOM 1305 N N . CYS A 1 161 ? 2.602 -2.491 1.200 1.00 94.69 161 CYS A N 1
ATOM 1306 C CA . CYS A 1 161 ? 3.031 -3.615 2.025 1.00 94.69 161 CYS A CA 1
ATOM 1307 C C . CYS A 1 161 ? 1.942 -4.018 3.018 1.00 94.69 161 CYS A C 1
ATOM 1309 O O . CYS A 1 161 ? 1.540 -3.212 3.864 1.00 94.69 161 CYS A O 1
ATOM 1311 N N . ILE A 1 162 ? 1.509 -5.277 2.963 1.00 95.94 162 ILE A N 1
ATOM 1312 C CA . ILE A 1 162 ? 0.498 -5.821 3.874 1.00 95.94 162 ILE A CA 1
ATOM 1313 C C . ILE A 1 162 ? 1.056 -7.042 4.591 1.00 95.94 162 ILE A C 1
ATOM 1315 O O . ILE A 1 162 ? 1.543 -7.979 3.969 1.00 95.94 162 ILE A O 1
ATOM 1319 N N . LEU A 1 163 ? 0.950 -7.034 5.914 1.00 93.25 163 LEU A N 1
ATOM 1320 C CA . LEU A 1 163 ? 1.166 -8.206 6.747 1.00 93.25 163 LEU A CA 1
ATOM 1321 C C . LEU A 1 163 ? -0.205 -8.720 7.188 1.00 93.25 163 LEU A C 1
ATOM 1323 O O . LEU A 1 163 ? -0.851 -8.089 8.021 1.00 93.25 163 LEU A O 1
ATOM 1327 N N . ASP A 1 164 ? -0.644 -9.841 6.625 1.00 92.56 164 ASP A N 1
ATOM 1328 C CA . ASP A 1 164 ? -1.918 -10.495 6.948 1.00 92.56 164 ASP A CA 1
ATOM 1329 C C . ASP A 1 164 ? -1.647 -11.870 7.569 1.00 92.56 164 ASP A C 1
ATOM 1331 O O . ASP A 1 164 ? -0.978 -12.716 6.973 1.00 92.56 164 ASP A O 1
ATOM 1335 N N . ASN A 1 165 ? -2.112 -12.082 8.801 1.00 87.00 165 ASN A N 1
ATOM 1336 C CA . ASN A 1 165 ? -1.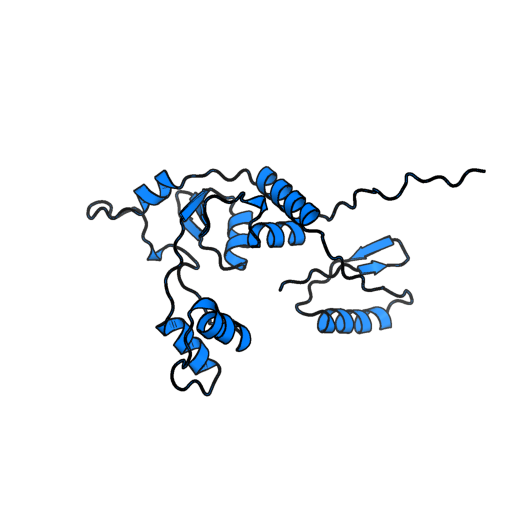948 -13.347 9.506 1.00 87.00 165 ASN A CA 1
ATOM 1337 C C . ASN A 1 165 ? -3.042 -13.578 10.565 1.00 87.00 165 ASN A C 1
ATOM 1339 O O . ASN A 1 165 ? -3.925 -12.754 10.789 1.00 87.00 165 ASN A O 1
ATOM 1343 N N . ASP A 1 166 ? -2.943 -14.706 11.278 1.00 84.44 166 ASP A N 1
ATOM 1344 C CA . ASP A 1 166 ? -3.916 -15.131 12.297 1.00 84.44 166 ASP A CA 1
ATOM 1345 C C . ASP A 1 166 ? -4.119 -14.131 13.457 1.00 84.44 166 ASP A C 1
ATOM 1347 O O . ASP A 1 166 ? -5.104 -14.231 14.193 1.00 84.44 166 ASP A O 1
ATOM 1351 N N . TYR A 1 167 ? -3.195 -13.189 13.661 1.00 84.69 167 TYR A N 1
ATOM 1352 C CA . TYR A 1 167 ? -3.250 -12.204 14.742 1.00 84.69 167 TYR A CA 1
ATOM 1353 C C . TYR A 1 167 ? -3.864 -10.873 14.311 1.00 84.69 167 TYR A C 1
ATOM 1355 O O . TYR A 1 167 ? -4.363 -10.137 15.165 1.00 84.69 167 TYR A O 1
ATOM 1363 N N . GLY A 1 168 ? -3.835 -10.555 13.019 1.00 90.38 168 GLY A N 1
ATOM 1364 C CA . GLY A 1 168 ? -4.315 -9.281 12.511 1.00 90.38 168 GLY A CA 1
ATOM 1365 C C . GLY A 1 168 ? -3.799 -8.958 11.117 1.00 90.38 168 GLY A C 1
ATOM 1366 O O . GLY A 1 168 ? -3.074 -9.734 10.496 1.00 90.38 168 GLY A O 1
ATOM 1367 N N . ILE A 1 169 ? -4.198 -7.776 10.650 1.00 95.00 169 ILE A N 1
ATOM 1368 C CA . ILE A 1 169 ? -3.829 -7.253 9.341 1.00 95.00 169 ILE A CA 1
ATOM 1369 C C . ILE A 1 169 ? -3.216 -5.874 9.539 1.00 95.00 169 ILE A C 1
ATOM 1371 O O . ILE A 1 169 ? -3.860 -4.971 10.085 1.00 95.00 169 ILE A O 1
ATOM 1375 N N . TRP A 1 170 ? -1.976 -5.714 9.090 1.00 96.12 170 TRP A N 1
ATOM 1376 C CA . TRP A 1 170 ? -1.230 -4.472 9.214 1.00 96.12 170 TRP A CA 1
ATOM 1377 C C . TRP A 1 170 ? -0.797 -3.945 7.858 1.00 96.12 170 TRP A C 1
ATOM 1379 O O . TRP A 1 170 ? -0.298 -4.683 7.011 1.00 96.12 170 TRP A O 1
ATOM 1389 N N . TRP A 1 171 ? -0.937 -2.637 7.692 1.00 96.56 171 TRP A N 1
ATOM 1390 C CA . TRP A 1 171 ? -0.362 -1.893 6.585 1.00 96.56 171 TRP A CA 1
ATOM 1391 C C . TRP A 1 171 ? 0.986 -1.307 6.992 1.00 96.56 171 TRP A C 1
ATOM 1393 O O . TRP A 1 171 ? 1.077 -0.581 7.986 1.00 96.56 171 TRP A O 1
ATOM 1403 N N . GLY A 1 172 ? 2.019 -1.645 6.222 1.00 95.25 172 GLY A N 1
ATOM 1404 C CA . GLY A 1 172 ? 3.371 -1.128 6.362 1.00 95.25 172 GLY A CA 1
ATOM 1405 C C . GLY A 1 172 ? 3.568 0.119 5.509 1.00 95.25 172 GLY A C 1
ATOM 1406 O O . GLY A 1 172 ? 3.842 0.019 4.318 1.00 95.25 172 GLY A O 1
ATOM 1407 N N . ARG A 1 173 ? 3.460 1.296 6.122 1.00 93.88 173 ARG A N 1
ATOM 1408 C CA . ARG A 1 173 ? 3.640 2.579 5.441 1.00 93.88 173 ARG A CA 1
ATOM 1409 C C . ARG A 1 173 ? 5.126 2.935 5.370 1.00 93.88 173 ARG A C 1
ATOM 1411 O O . ARG A 1 173 ? 5.812 2.966 6.393 1.00 93.88 173 ARG A O 1
ATOM 1418 N N . THR A 1 174 ? 5.617 3.257 4.177 1.00 90.44 174 THR A N 1
ATOM 1419 C CA . THR A 1 174 ? 7.042 3.559 3.906 1.00 90.44 174 THR A CA 1
ATOM 1420 C C . THR A 1 174 ? 7.439 5.009 4.202 1.00 90.44 174 THR A C 1
ATOM 1422 O O . THR A 1 174 ? 8.616 5.357 4.194 1.00 90.44 174 THR A O 1
ATOM 1425 N N . CYS A 1 175 ? 6.469 5.873 4.508 1.00 85.62 175 CYS A N 1
ATOM 1426 C CA . CYS A 1 175 ? 6.685 7.268 4.884 1.00 85.62 175 CYS A CA 1
ATOM 1427 C C . CYS A 1 175 ? 6.347 7.504 6.362 1.00 85.62 175 CYS A C 1
ATOM 1429 O O . CYS A 1 175 ? 5.355 6.987 6.869 1.00 85.62 175 CYS A O 1
ATOM 1431 N N . SER A 1 176 ? 7.121 8.356 7.039 1.00 85.44 176 SER A N 1
ATOM 1432 C CA . SER A 1 176 ? 6.847 8.784 8.420 1.00 85.44 176 SER A CA 1
ATOM 1433 C C . SER A 1 176 ? 6.907 10.308 8.568 1.00 85.44 176 SER A C 1
ATOM 1435 O O . SER A 1 176 ? 7.459 11.020 7.726 1.00 85.44 176 SER A O 1
ATOM 1437 N N . GLY A 1 177 ? 6.294 10.838 9.629 1.00 82.62 177 GLY A N 1
ATOM 1438 C CA . GLY A 1 177 ? 6.350 12.267 9.979 1.00 82.62 177 GLY A CA 1
ATOM 1439 C C . GLY A 1 177 ? 5.404 13.194 9.202 1.00 82.62 177 GLY A C 1
ATOM 1440 O O . GLY A 1 177 ? 5.229 14.345 9.600 1.00 82.62 177 GLY A O 1
ATOM 1441 N N . GLN A 1 178 ? 4.749 12.705 8.146 1.00 86.69 178 GLN A N 1
ATOM 1442 C CA . GLN A 1 178 ? 3.649 13.396 7.464 1.00 86.69 178 GLN A CA 1
ATOM 1443 C C . GLN A 1 178 ? 2.294 12.838 7.909 1.00 86.69 178 GLN A C 1
ATOM 1445 O O . GLN A 1 178 ? 2.174 11.645 8.205 1.00 86.69 178 GLN A O 1
ATOM 1450 N N . ALA A 1 179 ? 1.264 13.690 7.913 1.00 87.81 179 ALA A N 1
ATOM 1451 C CA . ALA A 1 179 ? -0.104 13.268 8.193 1.00 87.81 179 ALA A CA 1
ATOM 1452 C C . ALA A 1 179 ? -0.557 12.208 7.178 1.00 87.81 179 ALA A C 1
ATOM 1454 O O . ALA A 1 179 ? -0.300 12.344 5.984 1.00 87.81 179 ALA A O 1
ATOM 1455 N N . VAL A 1 180 ? -1.258 11.170 7.640 1.00 89.56 180 VAL A N 1
ATOM 1456 C CA . VAL A 1 180 ? -1.705 10.072 6.764 1.00 89.56 180 VAL A CA 1
ATOM 1457 C C . VAL A 1 180 ? -2.721 10.545 5.717 1.00 89.56 180 VAL A C 1
ATOM 1459 O O . VAL A 1 180 ? -2.812 9.986 4.635 1.00 89.56 180 VAL A O 1
ATOM 1462 N N . SER A 1 181 ? -3.435 11.642 5.972 1.00 87.06 181 SER A N 1
ATOM 1463 C CA . SER A 1 181 ? -4.325 12.259 4.982 1.00 87.06 181 SER A CA 1
ATOM 1464 C C . SER A 1 181 ? -3.611 12.899 3.785 1.00 87.06 181 SER A C 1
ATOM 1466 O O . SER A 1 181 ? -4.243 13.170 2.763 1.00 87.06 181 SER A O 1
ATOM 1468 N N . MET A 1 182 ? -2.306 13.154 3.899 1.00 86.94 182 MET A N 1
ATOM 1469 C CA . MET A 1 182 ? -1.473 13.640 2.794 1.00 86.94 182 MET A CA 1
ATOM 1470 C C . MET A 1 182 ? -0.888 12.500 1.958 1.00 86.94 182 MET A C 1
ATOM 1472 O O . MET A 1 182 ? -0.202 12.755 0.974 1.00 86.94 182 MET A O 1
ATOM 1476 N N . ASP A 1 183 ? -1.131 11.257 2.359 1.00 91.06 183 ASP A N 1
ATOM 1477 C CA . ASP A 1 183 ? -0.646 10.087 1.654 1.00 91.06 183 ASP A CA 1
ATOM 1478 C C . ASP A 1 183 ? -1.443 9.880 0.356 1.00 91.06 183 ASP A C 1
ATOM 1480 O O . ASP A 1 183 ? -2.676 9.788 0.373 1.00 91.06 183 ASP A O 1
ATOM 1484 N N . GLY A 1 184 ? -0.736 9.839 -0.775 1.00 89.62 184 GLY A N 1
ATOM 1485 C CA . GLY A 1 184 ? -1.352 9.765 -2.100 1.00 89.62 184 GLY A CA 1
ATOM 1486 C C . GLY A 1 184 ? -2.183 8.497 -2.293 1.00 89.62 184 GLY A C 1
ATOM 1487 O O . GLY A 1 184 ? -3.248 8.550 -2.906 1.00 89.62 184 GLY A O 1
ATOM 1488 N N . VAL A 1 185 ? -1.770 7.375 -1.698 1.00 92.06 185 VAL A N 1
ATOM 1489 C CA . VAL A 1 185 ? -2.516 6.113 -1.801 1.00 92.06 185 VAL A CA 1
ATOM 1490 C C . VAL A 1 185 ? -3.837 6.197 -1.045 1.00 92.06 185 VAL A C 1
ATOM 1492 O O . VAL A 1 185 ? -4.875 5.739 -1.530 1.00 92.06 185 VAL A O 1
ATOM 1495 N N . ILE A 1 186 ? -3.838 6.852 0.114 1.00 93.19 186 ILE A N 1
ATOM 1496 C CA . ILE A 1 186 ? -5.049 7.056 0.914 1.00 93.19 186 ILE A CA 1
ATOM 1497 C C . 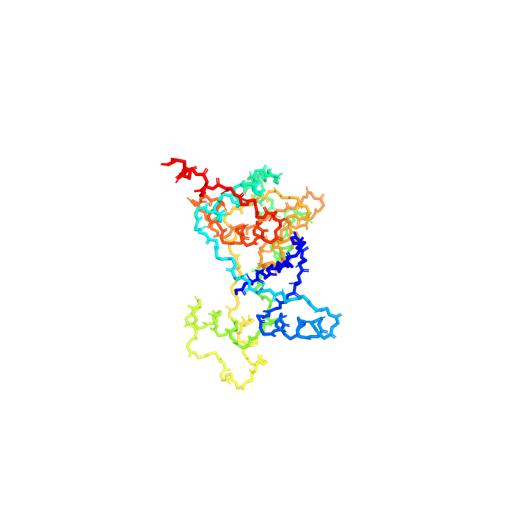ILE A 1 186 ? -6.013 8.001 0.196 1.00 93.19 186 ILE A C 1
ATOM 1499 O O . ILE A 1 186 ? -7.218 7.741 0.181 1.00 93.19 186 ILE A O 1
ATOM 1503 N N . GLN A 1 187 ? -5.503 9.059 -0.439 1.00 91.56 187 GLN A N 1
ATOM 1504 C CA . GLN A 1 187 ? -6.307 9.970 -1.262 1.00 91.56 187 GLN A CA 1
ATOM 1505 C C . GLN A 1 187 ? -6.945 9.241 -2.446 1.00 91.56 187 GLN A C 1
ATOM 1507 O O . GLN A 1 187 ? -8.154 9.352 -2.655 1.00 91.56 187 GLN A O 1
ATOM 1512 N N . ASP A 1 188 ? -6.167 8.429 -3.157 1.00 90.38 188 ASP A N 1
ATOM 1513 C CA . ASP A 1 188 ? -6.638 7.590 -4.257 1.00 90.38 188 ASP A CA 1
ATOM 1514 C C . ASP A 1 188 ? -7.773 6.650 -3.820 1.00 90.38 188 ASP A C 1
ATOM 1516 O O . ASP A 1 188 ? -8.806 6.545 -4.490 1.00 90.38 188 ASP A O 1
ATOM 1520 N N . ILE A 1 189 ? -7.605 5.963 -2.684 1.00 91.94 189 ILE A N 1
ATOM 1521 C CA . ILE A 1 189 ? -8.630 5.061 -2.142 1.00 91.94 189 ILE A CA 1
ATOM 1522 C C . ILE A 1 189 ? -9.864 5.858 -1.708 1.00 91.94 189 ILE A C 1
ATOM 1524 O O . ILE A 1 189 ? -10.991 5.413 -1.942 1.00 91.94 189 ILE A O 1
ATOM 1528 N N . ALA A 1 190 ? -9.680 7.031 -1.101 1.00 90.44 190 ALA A N 1
ATOM 1529 C CA . ALA A 1 190 ? -10.774 7.872 -0.637 1.00 90.44 190 ALA A CA 1
ATOM 1530 C C . ALA A 1 190 ? -11.625 8.392 -1.798 1.00 90.44 190 ALA A C 1
ATOM 1532 O O . ALA A 1 190 ? -12.846 8.259 -1.738 1.00 90.44 190 ALA A O 1
ATOM 1533 N N . VAL A 1 191 ? -11.006 8.890 -2.871 1.00 88.62 191 VAL A N 1
ATOM 1534 C CA . VAL A 1 191 ? -11.706 9.327 -4.093 1.00 88.62 191 VAL A CA 1
ATOM 1535 C C . VAL A 1 191 ? -12.462 8.168 -4.738 1.00 88.62 191 VAL A C 1
ATOM 1537 O O . VAL A 1 191 ? -13.612 8.325 -5.136 1.00 88.62 191 VAL A O 1
ATOM 1540 N N . ALA A 1 192 ? -11.852 6.982 -4.801 1.00 86.50 192 ALA A N 1
ATOM 1541 C CA . ALA A 1 192 ? -12.484 5.810 -5.402 1.00 86.50 192 ALA A CA 1
ATOM 1542 C C . ALA A 1 192 ? -13.632 5.219 -4.558 1.00 86.50 192 ALA A C 1
ATOM 1544 O O . ALA A 1 192 ? -14.442 4.447 -5.075 1.00 86.50 192 ALA A O 1
ATOM 1545 N N . THR A 1 193 ? -13.680 5.523 -3.257 1.00 87.12 193 THR A N 1
ATOM 1546 C CA . THR A 1 193 ? -14.597 4.875 -2.305 1.00 87.12 193 THR A CA 1
ATOM 1547 C C . THR A 1 193 ? -15.709 5.795 -1.826 1.00 87.12 193 THR A C 1
ATOM 1549 O O . THR A 1 193 ? -16.842 5.347 -1.641 1.00 87.12 193 THR A O 1
ATOM 1552 N N . LEU A 1 194 ? -15.384 7.047 -1.516 1.00 83.88 194 LEU A N 1
ATOM 1553 C CA . LEU A 1 194 ? -16.321 7.972 -0.904 1.00 83.88 194 LEU A CA 1
ATOM 1554 C C . LEU A 1 194 ? -17.112 8.706 -1.987 1.00 83.88 194 LEU A C 1
ATOM 1556 O O . LEU A 1 194 ? -16.542 9.124 -2.994 1.00 83.88 194 LEU A O 1
ATOM 1560 N N . PRO A 1 195 ? -18.423 8.908 -1.783 1.00 71.31 195 PRO A N 1
ATOM 1561 C CA . PRO A 1 195 ? -19.182 9.768 -2.669 1.00 71.31 195 PRO A CA 1
ATOM 1562 C C . PRO A 1 195 ? -18.604 11.180 -2.578 1.00 71.31 195 PRO A C 1
ATOM 1564 O O . PRO A 1 195 ? -18.454 11.724 -1.481 1.00 71.31 195 PRO A O 1
ATOM 1567 N N . VAL A 1 196 ? -18.312 11.790 -3.725 1.00 63.16 196 VAL A N 1
ATOM 1568 C CA . VAL A 1 196 ? -17.942 13.204 -3.794 1.00 63.16 196 VAL A CA 1
ATOM 1569 C C . VAL A 1 196 ? -19.159 14.013 -3.351 1.00 63.16 196 VAL A C 1
ATOM 1571 O O . VAL A 1 196 ? -20.078 14.280 -4.126 1.00 63.16 196 VAL A O 1
ATOM 1574 N N . THR A 1 197 ? -19.211 14.384 -2.073 1.00 54.38 197 THR A N 1
ATOM 1575 C CA . THR A 1 197 ? -20.229 15.314 -1.596 1.00 54.38 197 THR A CA 1
ATOM 1576 C C . THR A 1 197 ? -19.827 16.699 -2.069 1.00 54.38 197 THR A C 1
ATOM 1578 O O . THR A 1 197 ? -18.975 17.351 -1.464 1.00 54.38 197 THR A O 1
ATOM 1581 N N . TYR A 1 198 ? -20.426 17.145 -3.171 1.00 45.59 198 TYR A N 1
ATOM 1582 C CA . TYR A 1 198 ? -20.391 18.547 -3.560 1.00 45.59 198 TYR A CA 1
ATOM 1583 C C . TYR A 1 198 ? -20.999 19.372 -2.423 1.00 45.59 198 TYR A C 1
ATOM 1585 O O . TYR A 1 198 ? -22.211 19.402 -2.224 1.00 45.59 198 TYR A O 1
ATOM 1593 N N . GLY A 1 199 ? -20.141 20.022 -1.642 1.00 42.38 199 GLY A N 1
ATOM 1594 C CA . GLY A 1 199 ? -20.555 21.138 -0.814 1.00 42.38 199 GLY A CA 1
ATOM 1595 C C . GLY A 1 199 ? -20.843 22.313 -1.736 1.00 42.38 199 GLY A C 1
ATOM 1596 O O . GLY A 1 199 ? -19.911 22.930 -2.253 1.00 42.38 199 GLY A O 1
ATOM 1597 N N . ASP A 1 200 ? -22.126 22.604 -1.941 1.00 37.53 200 ASP A N 1
ATOM 1598 C CA . ASP A 1 200 ? -22.622 23.861 -2.493 1.00 37.53 200 ASP A CA 1
ATOM 1599 C C . ASP A 1 200 ? -21.947 25.046 -1.781 1.00 37.53 200 ASP A C 1
ATOM 1601 O O . ASP A 1 200 ? -22.391 25.514 -0.735 1.00 37.53 200 ASP A O 1
ATOM 1605 N N . SER A 1 201 ? -20.855 25.557 -2.344 1.00 39.81 201 SER A N 1
ATOM 1606 C CA . SER A 1 201 ? -20.265 26.838 -1.939 1.00 39.81 201 SER A CA 1
ATOM 1607 C C . SER A 1 201 ? -20.268 27.845 -3.086 1.00 39.81 201 SER A C 1
ATOM 1609 O O . SER A 1 201 ? -19.430 28.736 -3.145 1.00 39.81 201 SER A O 1
ATOM 1611 N N . ASN A 1 202 ? -21.266 27.751 -3.976 1.00 36.31 202 ASN A N 1
ATOM 1612 C CA . ASN A 1 202 ? -21.543 28.803 -4.956 1.00 36.31 202 ASN A CA 1
ATOM 1613 C C . ASN A 1 202 ? -23.030 29.182 -5.064 1.00 36.31 202 ASN A C 1
ATOM 1615 O O . ASN A 1 202 ? -23.538 29.518 -6.132 1.00 36.31 20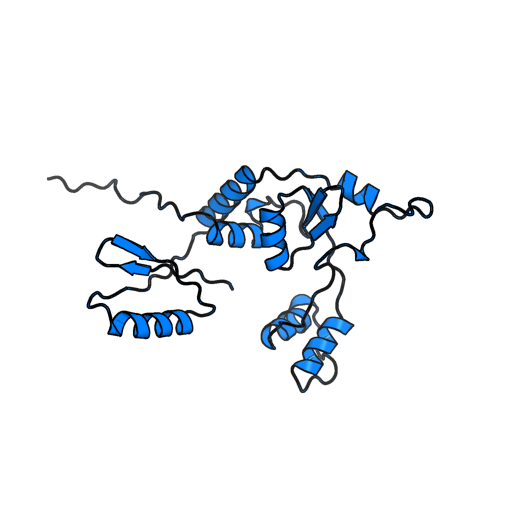2 ASN A O 1
ATOM 1619 N N . THR A 1 203 ? -23.754 29.162 -3.941 1.00 40.31 203 THR A N 1
ATOM 1620 C CA . THR A 1 203 ? -25.116 29.720 -3.865 1.00 40.31 203 THR A CA 1
ATOM 1621 C C . THR A 1 203 ? -25.285 30.644 -2.662 1.00 40.31 203 THR A C 1
ATOM 1623 O O . THR A 1 203 ? -26.203 30.499 -1.865 1.00 40.31 203 THR A O 1
ATOM 1626 N N . GLN A 1 204 ? -24.417 31.650 -2.538 1.00 35.94 204 GLN A N 1
ATOM 1627 C CA . GLN A 1 204 ? -24.767 32.894 -1.845 1.00 35.94 204 GLN A CA 1
ATOM 1628 C C . GLN A 1 204 ? -24.266 34.086 -2.662 1.00 35.94 204 GLN A C 1
ATOM 1630 O O . GLN A 1 204 ? -23.102 34.462 -2.596 1.00 35.94 204 GLN A O 1
ATOM 1635 N N . GLY A 1 205 ? -25.164 34.656 -3.471 1.00 30.48 205 GLY A N 1
ATOM 1636 C CA . GLY A 1 205 ? -24.838 35.785 -4.347 1.00 30.48 205 GLY A CA 1
ATOM 1637 C C . GLY A 1 205 ? -25.984 36.353 -5.191 1.00 30.48 205 GLY A C 1
ATOM 1638 O O . GLY A 1 205 ? -25.727 36.912 -6.242 1.00 30.48 205 GLY A O 1
ATOM 1639 N N . ASN A 1 206 ? -27.228 36.197 -4.732 1.00 30.86 206 ASN A N 1
ATOM 1640 C CA . ASN A 1 206 ? -28.361 37.105 -4.943 1.00 30.86 206 ASN A CA 1
ATOM 1641 C C . ASN A 1 206 ? -28.763 37.514 -6.385 1.00 30.86 206 ASN A C 1
ATOM 1643 O O . ASN A 1 206 ? -28.342 38.536 -6.920 1.00 30.86 206 ASN A O 1
ATOM 1647 N N . THR A 1 207 ? -29.740 36.786 -6.940 1.00 36.12 207 THR A N 1
ATOM 1648 C CA . THR A 1 207 ? -30.808 37.392 -7.754 1.00 36.12 207 THR A CA 1
ATOM 1649 C C . THR A 1 207 ? -31.896 37.892 -6.803 1.00 36.12 207 THR A C 1
ATOM 1651 O O . THR A 1 207 ? -32.537 37.065 -6.161 1.00 36.12 207 THR A O 1
ATOM 1654 N N . GLN A 1 208 ? -32.063 39.214 -6.706 1.00 36.22 208 GLN A N 1
ATOM 1655 C CA . GLN A 1 208 ? -33.212 40.004 -6.205 1.00 36.22 208 GLN A CA 1
ATOM 1656 C C . GLN A 1 208 ? -32.678 41.448 -6.066 1.00 36.22 208 GLN A C 1
ATOM 1658 O O . GLN A 1 208 ? -31.683 41.641 -5.376 1.00 36.22 208 GLN A O 1
ATOM 1663 N N . ALA A 1 209 ? -33.204 42.510 -6.674 1.00 34.31 209 ALA A N 1
ATOM 1664 C CA . ALA A 1 209 ? -34.410 42.777 -7.450 1.00 34.31 209 ALA A CA 1
ATOM 1665 C C . ALA A 1 209 ? -34.139 43.987 -8.371 1.00 34.31 209 ALA A C 1
ATOM 1667 O O . ALA A 1 209 ? -33.168 44.728 -8.084 1.00 34.31 209 ALA A O 1
#